Protein AF-A0A453SNH7-F1 (afdb_monomer_lite)

pLDDT: mean 91.53, std 7.99, range [55.69, 98.69]

Sequence (191 aa):
KLKAKLEMVEALGEIEIATKLLEDDSSDQEDPLYARYKQLHCDFTPLEVHSKEYSMIKTYLTNTHGKTHSGYTIDILQMFKVSRHGETERFQKFASAGNRMLLWHGSRLSNWAGIFSQGLRIAPPEAPVTGYMFGKGVYFADMFSKSANYCYASQTSRSGVLLLCEVALGDMNELLNAKYDADNLPKGKLR

InterPro domains:
  IPR004102 Poly(ADP-ribose) polymerase, regulatory domain [PS51060] (1-23)
  IPR012317 Poly(ADP-ribose) polymerase, catalytic domain [PF00644] (51-189)
  IPR012317 Poly(ADP-ribose) polymerase, catalytic domain [PS51059] (31-191)
  IPR036616 Poly(ADP-ribose) polymerase, regulatory domain superfamily [G3DSA:1.20.142.10] (1-40)
  IPR036616 Poly(ADP-ribose) polymerase, regulatory domain superfamily [SSF47587] (2-39)
  IPR050800 ADP-ribosyltransferase diphtheria toxin-like [PTHR10459] (1-189)

Organism: Aegilops tauschii subsp. strangulata (NCBI:txid200361)

Radius of gyration: 17.95 Å; chains: 1; bounding box: 50×40×44 Å

Secondary structure (DSSP, 8-state):
-HHHHHHHHHHHHHHHHHHHHHH---TT-S-HHHHHHHHTTEEEEEPPTTSHHHHHHHHHHHHT--TT-TT--------EEEEETTHHHHHHTTTT-S-EEEEEEE--GGGHHHHHHH-S-PPPTTS-GGGSBTBSS---BSSHHHHHGGG---SS-----EEEEEEE--S----SS--TTTTSPPTT---

Structure (mmCIF, N/CA/C/O backbone):
data_AF-A0A453SNH7-F1
#
_entry.id   AF-A0A453SNH7-F1
#
loop_
_atom_site.group_PDB
_atom_site.id
_atom_site.type_symbol
_atom_site.label_atom_id
_atom_site.label_alt_id
_atom_site.label_comp_id
_atom_site.label_asym_id
_atom_site.label_entity_id
_atom_site.label_seq_id
_atom_site.pdbx_PDB_ins_code
_atom_site.Cartn_x
_atom_site.Cartn_y
_atom_site.Cartn_z
_atom_site.occupancy
_atom_site.B_iso_or_equiv
_atom_site.auth_seq_id
_atom_site.auth_comp_id
_atom_site.auth_asym_id
_atom_site.auth_atom_id
_atom_site.pdbx_PDB_model_num
ATOM 1 N N . LYS A 1 1 ? 0.037 18.279 -12.609 1.00 73.94 1 LYS A N 1
ATOM 2 C CA . LYS A 1 1 ? -1.386 18.604 -12.900 1.00 73.94 1 LYS A CA 1
ATOM 3 C C . LYS A 1 1 ? -2.195 17.359 -13.269 1.00 73.94 1 LYS A C 1
ATOM 5 O O . LYS A 1 1 ? -3.194 17.129 -12.610 1.00 73.94 1 LYS A O 1
ATOM 10 N N . LEU A 1 2 ? -1.757 16.536 -14.231 1.00 84.00 2 LEU A N 1
ATOM 11 C CA . LEU A 1 2 ? -2.480 15.319 -14.636 1.00 84.00 2 LEU A CA 1
ATOM 12 C C . LEU A 1 2 ? -2.596 14.255 -13.527 1.00 84.00 2 LEU A C 1
ATOM 14 O O . LEU A 1 2 ? -3.708 13.852 -13.221 1.00 84.00 2 LEU A O 1
ATOM 18 N N . LYS A 1 3 ? -1.491 13.879 -12.861 1.00 82.00 3 LYS A N 1
ATOM 19 C CA . LYS A 1 3 ? -1.505 12.908 -11.743 1.00 82.00 3 LYS A CA 1
ATOM 20 C C . LYS A 1 3 ? -2.558 13.242 -10.677 1.00 82.00 3 LYS A C 1
ATOM 22 O O . LYS A 1 3 ? -3.378 12.405 -10.343 1.00 82.00 3 LYS A O 1
ATOM 27 N N . ALA A 1 4 ? -2.611 14.501 -10.237 1.00 84.19 4 ALA A N 1
ATOM 28 C CA . ALA A 1 4 ? -3.599 14.959 -9.256 1.00 84.19 4 ALA A CA 1
ATOM 29 C C . ALA A 1 4 ? -5.058 14.831 -9.741 1.00 84.19 4 ALA A C 1
ATOM 31 O O . ALA A 1 4 ? -5.961 14.673 -8.927 1.00 84.19 4 ALA A O 1
ATOM 32 N N . LYS A 1 5 ? -5.307 14.915 -11.056 1.00 87.06 5 LYS A N 1
ATOM 33 C CA . LYS A 1 5 ? -6.639 14.685 -11.632 1.00 87.06 5 LYS A CA 1
ATOM 34 C C . LYS A 1 5 ? -6.985 13.198 -11.683 1.00 87.06 5 LYS A C 1
ATOM 36 O O . LYS A 1 5 ? -8.128 12.867 -11.410 1.00 87.06 5 LYS A O 1
ATOM 41 N N . LEU A 1 6 ? -6.018 12.324 -11.960 1.00 85.69 6 LEU A N 1
ATOM 42 C CA . LEU A 1 6 ? -6.230 10.873 -11.898 1.00 85.69 6 LEU A CA 1
ATOM 43 C C . LEU A 1 6 ? -6.530 10.416 -10.476 1.00 85.69 6 LEU A C 1
ATOM 45 O O . LEU A 1 6 ? -7.541 9.768 -10.259 1.00 85.69 6 LEU A O 1
ATOM 49 N N . GLU A 1 7 ? -5.732 10.857 -9.505 1.00 86.25 7 GLU A N 1
ATOM 50 C CA . GLU A 1 7 ? -5.965 10.547 -8.089 1.00 86.25 7 GLU A CA 1
ATOM 51 C C . GLU A 1 7 ? -7.335 11.046 -7.600 1.00 86.25 7 GLU A C 1
ATOM 53 O O . GLU A 1 7 ? -7.952 10.428 -6.738 1.00 86.25 7 GLU A O 1
ATOM 58 N N . MET A 1 8 ? -7.822 12.169 -8.141 1.00 87.69 8 MET A N 1
ATOM 59 C CA . MET A 1 8 ? -9.169 12.670 -7.857 1.00 87.69 8 MET A CA 1
ATOM 60 C C . MET A 1 8 ? -10.245 11.747 -8.440 1.00 87.69 8 MET A C 1
ATOM 62 O O . MET A 1 8 ? -11.212 11.456 -7.749 1.00 87.69 8 MET A O 1
ATOM 66 N N . VAL A 1 9 ? -10.084 11.281 -9.683 1.00 88.75 9 VAL A N 1
ATOM 67 C CA . VAL A 1 9 ? -11.024 10.343 -10.321 1.00 88.75 9 VAL A CA 1
ATOM 68 C C . VAL A 1 9 ? -11.027 8.992 -9.606 1.00 88.75 9 VAL A C 1
ATOM 70 O O . VAL A 1 9 ? -12.097 8.460 -9.334 1.00 88.75 9 VAL A O 1
ATOM 73 N N . GLU A 1 10 ? -9.855 8.471 -9.243 1.00 86.69 10 GLU A N 1
ATOM 74 C CA . GLU A 1 10 ? -9.725 7.251 -8.439 1.00 86.69 10 GLU A CA 1
ATOM 75 C C . GLU A 1 10 ? -10.463 7.406 -7.104 1.00 86.69 10 GLU A C 1
ATOM 77 O O . GLU A 1 10 ? -11.314 6.584 -6.781 1.00 86.69 10 GLU A O 1
ATOM 82 N N . ALA A 1 11 ? -10.231 8.505 -6.375 1.00 88.31 11 ALA A N 1
ATOM 83 C CA . ALA A 1 11 ? -10.925 8.763 -5.116 1.00 88.31 11 ALA A CA 1
ATOM 84 C C . ALA A 1 11 ? -12.452 8.872 -5.279 1.00 88.31 11 ALA A C 1
ATOM 86 O O . ALA A 1 11 ? -13.183 8.392 -4.420 1.00 88.31 11 ALA A O 1
ATOM 87 N N . LEU A 1 12 ? -12.946 9.468 -6.371 1.00 88.88 12 LEU A N 1
ATOM 88 C CA . LEU A 1 12 ? -14.385 9.517 -6.659 1.00 88.88 12 LEU A CA 1
ATOM 89 C C . LEU A 1 12 ? -14.969 8.120 -6.900 1.00 88.88 12 LEU A C 1
ATOM 91 O O . LEU A 1 12 ? -16.048 7.831 -6.392 1.00 88.88 12 LEU A O 1
ATOM 95 N N . GLY A 1 13 ? -14.252 7.252 -7.618 1.00 86.12 13 GLY A N 1
ATOM 96 C CA . GLY A 1 13 ? -14.671 5.864 -7.821 1.00 86.12 13 GLY A CA 1
ATOM 97 C C . GLY A 1 13 ? -14.706 5.062 -6.517 1.00 86.12 13 GLY A C 1
ATOM 98 O O . GLY A 1 13 ? -15.632 4.286 -6.293 1.00 86.12 13 GLY A O 1
ATOM 99 N N . GLU A 1 14 ? -13.739 5.275 -5.621 1.00 88.75 14 GLU A N 1
ATOM 100 C CA . GLU A 1 14 ? -13.754 4.647 -4.293 1.00 88.75 14 GLU A CA 1
ATOM 101 C C . GLU A 1 14 ? -14.904 5.164 -3.414 1.00 88.75 14 GLU A C 1
ATOM 103 O O . GLU A 1 14 ? -15.529 4.383 -2.698 1.00 88.75 14 GLU A O 1
ATOM 108 N N . ILE A 1 15 ? -15.227 6.461 -3.497 1.00 87.81 15 ILE A N 1
ATOM 109 C CA . ILE A 1 15 ? -16.386 7.045 -2.807 1.00 87.81 15 ILE A CA 1
ATOM 110 C C . ILE A 1 15 ? -17.687 6.443 -3.341 1.00 87.81 15 ILE A C 1
ATOM 112 O O . ILE A 1 15 ? -18.535 6.072 -2.540 1.00 87.81 15 ILE A O 1
ATOM 116 N N . GLU A 1 16 ? -17.839 6.291 -4.659 1.00 88.50 16 GLU A N 1
ATOM 117 C CA . GLU A 1 16 ? -19.023 5.659 -5.257 1.00 88.50 16 GLU A CA 1
ATOM 118 C C . GLU A 1 16 ? -19.216 4.225 -4.743 1.00 88.50 16 GLU A C 1
ATOM 120 O O . GLU A 1 16 ? -20.324 3.837 -4.376 1.00 88.50 16 GLU A O 1
ATOM 125 N N . ILE A 1 17 ? -18.133 3.445 -4.671 1.00 85.62 17 ILE A N 1
ATOM 126 C CA . ILE A 1 17 ? -18.160 2.093 -4.103 1.00 85.62 17 ILE A CA 1
ATOM 127 C C . ILE A 1 17 ? -18.578 2.142 -2.637 1.00 85.62 17 ILE A C 1
ATOM 129 O O . ILE A 1 17 ? -19.468 1.398 -2.238 1.00 85.62 17 ILE A O 1
ATOM 133 N N . ALA A 1 18 ? -17.969 3.023 -1.842 1.00 85.50 18 ALA A N 1
ATOM 134 C CA . ALA A 1 18 ? -18.315 3.174 -0.436 1.00 85.50 18 ALA A CA 1
ATOM 135 C C . ALA A 1 18 ? -19.794 3.551 -0.254 1.00 85.50 18 ALA A C 1
ATOM 137 O O . ALA A 1 18 ? -20.457 2.982 0.605 1.00 85.50 18 ALA A O 1
ATOM 138 N N . THR A 1 19 ? -20.333 4.453 -1.078 1.00 85.06 19 THR A N 1
ATOM 139 C CA . THR A 1 19 ? -21.753 4.828 -1.056 1.00 85.06 19 THR A CA 1
ATOM 140 C C . THR A 1 19 ? -22.654 3.648 -1.407 1.00 85.06 19 THR A C 1
ATOM 142 O O . THR A 1 19 ? -23.616 3.414 -0.689 1.00 85.06 19 THR A O 1
ATOM 145 N N . LYS A 1 20 ? -22.313 2.855 -2.429 1.00 86.12 20 LYS A N 1
ATOM 146 C CA . LYS A 1 20 ? -23.075 1.646 -2.785 1.00 86.12 20 LYS A CA 1
ATOM 147 C C . LYS A 1 20 ? -23.092 0.609 -1.665 1.00 86.12 20 LYS A C 1
ATOM 149 O O . LYS A 1 20 ? -24.141 0.042 -1.394 1.00 86.12 20 LYS A O 1
ATOM 154 N N . LEU A 1 21 ? -21.962 0.401 -0.981 1.00 81.81 21 LEU A N 1
ATOM 155 C CA . LEU A 1 21 ? -21.918 -0.471 0.199 1.00 81.81 21 LEU A CA 1
ATOM 156 C C . LEU A 1 21 ? -22.889 0.041 1.279 1.00 81.81 21 LEU A C 1
ATOM 158 O O . LEU A 1 21 ? -23.653 -0.733 1.837 1.00 81.81 21 LEU A O 1
ATOM 162 N N . LEU A 1 22 ? -22.933 1.357 1.511 1.00 78.50 22 LEU A N 1
ATOM 163 C CA . LEU A 1 22 ? -23.837 1.969 2.492 1.00 78.50 22 LEU A CA 1
ATOM 164 C C . LEU A 1 22 ? -25.331 1.904 2.118 1.00 78.50 22 LEU A C 1
ATOM 166 O O . LEU A 1 22 ? -26.161 2.047 3.011 1.00 78.50 22 LEU A O 1
ATOM 170 N N . GLU A 1 23 ? -25.681 1.748 0.839 1.00 76.69 23 GLU A N 1
ATOM 171 C CA . GLU A 1 23 ? -27.074 1.694 0.363 1.00 76.69 23 GLU A CA 1
ATOM 172 C C . GLU A 1 23 ? -27.692 0.287 0.456 1.00 76.69 23 GLU A C 1
ATOM 174 O O . GLU A 1 23 ? -28.909 0.171 0.587 1.00 76.69 23 GLU A O 1
ATOM 179 N N . ASP A 1 24 ? -26.876 -0.772 0.458 1.00 65.31 24 ASP A N 1
ATOM 180 C CA . ASP A 1 24 ? -27.301 -2.186 0.481 1.00 65.31 24 ASP A CA 1
ATOM 181 C C . ASP A 1 24 ? -27.763 -2.689 1.876 1.00 65.31 24 ASP A C 1
ATOM 183 O O . ASP A 1 24 ? -27.741 -3.890 2.170 1.00 65.31 24 ASP A O 1
ATOM 187 N N . ASP A 1 25 ? -28.203 -1.789 2.764 1.00 61.69 25 ASP A N 1
ATOM 188 C CA . ASP A 1 25 ? -28.696 -2.137 4.103 1.00 61.69 25 ASP A CA 1
ATOM 189 C C . ASP A 1 25 ? -30.060 -2.855 4.019 1.00 61.69 25 ASP A C 1
ATOM 191 O O . ASP A 1 25 ? -31.139 -2.257 4.050 1.00 61.69 25 ASP A O 1
ATOM 195 N N . SER A 1 26 ? -30.008 -4.189 3.937 1.00 58.69 26 SER A N 1
ATOM 196 C CA . SER A 1 26 ? -31.140 -5.061 4.267 1.00 58.69 26 SER A CA 1
ATOM 197 C C . SER A 1 26 ? -31.513 -4.891 5.747 1.00 58.69 26 SER A C 1
ATOM 199 O O . SER A 1 26 ? -30.684 -5.009 6.648 1.00 58.69 26 SER A O 1
ATOM 201 N N . SER A 1 27 ? -32.779 -4.574 5.984 1.00 55.69 27 SER A N 1
ATOM 202 C CA . SER A 1 27 ? -33.334 -3.955 7.189 1.00 55.69 27 SER A CA 1
ATOM 203 C C . SER A 1 27 ? -33.443 -4.832 8.454 1.00 55.69 27 SER A C 1
ATOM 205 O O . SER A 1 27 ? -34.345 -4.590 9.245 1.00 55.69 27 SER A O 1
ATOM 207 N N . ASP A 1 28 ? -32.557 -5.809 8.688 1.00 60.16 28 ASP A N 1
ATOM 208 C CA . ASP A 1 28 ? -32.722 -6.804 9.775 1.00 60.16 28 ASP A CA 1
ATOM 209 C C . ASP A 1 28 ? -31.465 -7.068 10.651 1.00 60.16 28 ASP A C 1
ATOM 211 O O . ASP A 1 28 ? -31.410 -8.076 11.358 1.00 60.16 28 ASP A O 1
ATOM 215 N N . GLN A 1 29 ? -30.442 -6.197 10.661 1.00 61.81 29 GLN A N 1
ATOM 216 C CA . GLN A 1 29 ? -29.295 -6.326 11.593 1.00 61.81 29 GLN A CA 1
ATOM 217 C C . GLN A 1 29 ? -29.365 -5.350 12.781 1.00 61.81 29 GLN A C 1
ATOM 219 O O . GLN A 1 29 ? -29.621 -4.163 12.599 1.00 61.81 29 GLN A O 1
ATOM 224 N N . GLU A 1 30 ? -29.075 -5.838 13.998 1.00 68.81 30 GLU A N 1
ATOM 225 C CA . GLU A 1 30 ? -29.106 -5.040 15.242 1.00 68.81 30 GLU A CA 1
ATOM 226 C C . GLU A 1 30 ? -28.012 -3.951 15.322 1.00 68.81 30 GLU A C 1
ATOM 228 O O . GLU A 1 30 ? -28.228 -2.936 15.983 1.00 68.81 30 GLU A O 1
ATOM 233 N N . ASP A 1 31 ? -26.861 -4.123 14.650 1.00 85.31 31 ASP A N 1
ATOM 234 C CA . ASP A 1 31 ? -25.760 -3.140 14.626 1.00 85.31 31 ASP A CA 1
ATOM 235 C C . ASP A 1 31 ? -25.392 -2.714 13.184 1.00 85.31 31 ASP A C 1
ATOM 237 O O . ASP A 1 31 ? -24.734 -3.473 12.459 1.00 85.31 31 ASP A O 1
ATOM 241 N N . PRO A 1 32 ? -25.738 -1.478 12.771 1.00 83.69 32 PRO A N 1
ATOM 242 C CA . PRO A 1 32 ? -25.388 -0.929 11.459 1.00 83.69 32 PRO A CA 1
ATOM 243 C C . PRO A 1 32 ? -23.880 -0.875 11.176 1.00 83.69 32 PRO A C 1
ATOM 245 O O . PRO A 1 32 ? -23.457 -0.955 10.022 1.00 83.69 32 PRO A O 1
ATOM 248 N N . LEU A 1 33 ? -23.033 -0.728 12.202 1.00 85.56 33 LEU A N 1
ATOM 249 C CA . LEU A 1 33 ? -21.581 -0.730 12.016 1.00 85.56 33 LEU A CA 1
ATOM 250 C C . LEU A 1 33 ? -21.083 -2.134 11.669 1.00 85.56 33 LEU A C 1
ATOM 252 O O . LEU A 1 33 ? -20.223 -2.289 10.800 1.00 85.56 33 LEU A O 1
ATOM 256 N N . TYR A 1 34 ? -21.639 -3.151 12.324 1.00 87.50 34 TYR A N 1
ATOM 257 C CA . TYR A 1 34 ? -21.310 -4.542 12.044 1.00 87.50 34 TYR A CA 1
ATOM 258 C C . TYR A 1 34 ? -21.780 -4.972 10.650 1.00 87.50 34 TYR A C 1
ATOM 260 O O . TYR A 1 34 ? -21.023 -5.633 9.934 1.00 87.50 34 TYR A O 1
ATOM 268 N N . ALA A 1 35 ? -22.969 -4.534 10.223 1.00 85.88 35 ALA A N 1
ATOM 269 C CA . ALA A 1 35 ? -23.468 -4.759 8.865 1.00 85.88 35 ALA A CA 1
ATOM 270 C C . ALA A 1 35 ? -22.492 -4.208 7.810 1.00 85.88 35 ALA A C 1
ATOM 272 O O . ALA A 1 35 ? -22.037 -4.940 6.928 1.00 85.88 35 ALA A O 1
ATOM 273 N N . ARG A 1 36 ? -22.055 -2.953 7.980 1.00 86.38 36 ARG A N 1
ATOM 274 C CA . ARG A 1 36 ? -21.059 -2.306 7.106 1.00 86.38 36 ARG A CA 1
ATOM 275 C C . ARG A 1 36 ? -19.709 -3.007 7.128 1.00 86.38 36 ARG A C 1
ATOM 277 O O . ARG A 1 36 ? -19.084 -3.186 6.088 1.00 86.38 36 ARG A O 1
ATOM 284 N N . TYR A 1 37 ? -19.254 -3.435 8.304 1.00 91.25 37 TYR A N 1
ATOM 285 C CA . TYR A 1 37 ? -18.037 -4.234 8.431 1.00 91.25 37 TYR A CA 1
ATOM 286 C C . TYR A 1 37 ? -18.133 -5.529 7.610 1.00 91.25 37 TYR A C 1
ATOM 288 O O . TYR A 1 37 ? -17.189 -5.881 6.905 1.00 91.25 37 TYR A O 1
ATOM 296 N N . LYS A 1 38 ? -19.279 -6.223 7.639 1.00 90.69 38 LYS A N 1
ATOM 297 C CA . LYS A 1 38 ? -19.484 -7.464 6.875 1.00 90.69 38 LYS A CA 1
ATOM 298 C C . LYS A 1 38 ? -19.462 -7.255 5.364 1.00 90.69 38 LYS A C 1
ATOM 300 O O . LYS A 1 38 ? -18.907 -8.102 4.666 1.00 90.69 38 LYS A O 1
ATOM 305 N N . GLN A 1 39 ? -19.984 -6.134 4.875 1.00 90.94 39 GLN A N 1
ATOM 306 C CA . GLN A 1 39 ? -19.936 -5.767 3.454 1.00 90.94 39 GLN A CA 1
ATOM 307 C C . GLN A 1 39 ? -18.506 -5.537 2.936 1.00 90.94 39 GLN A C 1
ATOM 309 O O . GLN A 1 39 ? -18.262 -5.612 1.732 1.00 90.94 39 GLN A O 1
ATOM 314 N N . LEU A 1 40 ? -17.528 -5.296 3.820 1.00 93.56 40 LEU A N 1
ATOM 315 C CA . LEU A 1 40 ? -16.123 -5.219 3.414 1.00 93.56 40 LEU A CA 1
ATOM 316 C C . LEU A 1 40 ? -15.544 -6.582 3.023 1.00 93.56 40 LEU A C 1
ATOM 318 O O . LEU A 1 40 ? -14.469 -6.605 2.438 1.00 93.56 40 LEU A O 1
ATOM 322 N N . HIS A 1 41 ? -16.188 -7.705 3.366 1.00 94.94 41 HIS A N 1
ATOM 323 C CA . HIS A 1 41 ? -15.672 -9.056 3.091 1.00 94.94 41 HIS A CA 1
ATOM 324 C C . HIS A 1 41 ? -14.183 -9.214 3.461 1.00 94.94 41 HIS A C 1
ATOM 326 O O . HIS A 1 41 ? -13.372 -9.809 2.741 1.00 94.94 41 HIS A O 1
ATOM 332 N N . CYS A 1 42 ? -13.811 -8.597 4.581 1.00 97.12 42 CYS A N 1
ATOM 333 C CA . CYS A 1 42 ? -12.438 -8.444 5.014 1.00 97.12 42 CYS A CA 1
ATOM 334 C C . CYS A 1 42 ? -12.391 -8.473 6.535 1.00 97.12 42 CYS A C 1
ATOM 336 O O . CYS A 1 42 ? -13.028 -7.654 7.196 1.00 97.12 42 CYS A O 1
ATOM 338 N N . ASP A 1 43 ? -11.635 -9.421 7.080 1.00 97.50 43 ASP A N 1
ATOM 339 C CA . ASP A 1 43 ? -11.513 -9.591 8.518 1.00 97.50 43 ASP A CA 1
ATOM 340 C C . ASP A 1 43 ? -10.360 -8.759 9.077 1.00 97.50 43 ASP A C 1
ATOM 342 O O . ASP A 1 43 ? -9.257 -8.746 8.524 1.00 97.50 43 ASP A O 1
ATOM 346 N N . PHE A 1 44 ? -10.619 -8.082 10.196 1.00 96.94 44 PHE A N 1
ATOM 347 C CA . PHE A 1 44 ? -9.645 -7.265 10.912 1.00 96.94 44 PHE A CA 1
ATOM 348 C C . PHE A 1 44 ? -9.478 -7.805 12.327 1.00 96.94 44 PHE A C 1
ATOM 350 O O . PHE A 1 44 ? -10.388 -7.730 13.151 1.00 96.94 44 PHE A O 1
ATOM 357 N N . THR A 1 45 ? -8.298 -8.331 12.634 1.00 97.38 45 THR A N 1
ATOM 358 C CA . THR A 1 45 ? -7.957 -8.798 13.981 1.00 97.38 45 THR A CA 1
ATOM 359 C C . THR A 1 45 ? -6.963 -7.825 14.609 1.00 97.38 45 THR A C 1
ATOM 361 O O . THR A 1 45 ? -5.871 -7.665 14.059 1.00 97.38 45 THR A O 1
ATOM 364 N N . PRO A 1 46 ? -7.292 -7.157 15.731 1.00 97.56 46 PRO A N 1
ATOM 365 C CA . PRO A 1 46 ? -6.342 -6.299 16.432 1.00 97.56 46 PRO A CA 1
ATOM 366 C C . PRO A 1 46 ? -5.067 -7.067 16.783 1.00 97.56 46 PRO A C 1
ATOM 368 O O . PRO A 1 46 ? -5.129 -8.188 17.288 1.00 97.56 46 PRO A O 1
ATOM 371 N N . LEU A 1 47 ? -3.913 -6.469 16.507 1.00 97.00 47 LEU A N 1
ATOM 372 C CA . LEU A 1 47 ? -2.623 -7.065 16.820 1.00 97.00 47 LEU A CA 1
ATOM 373 C C . LEU A 1 47 ? -2.204 -6.683 18.241 1.00 97.00 47 LEU A C 1
ATOM 375 O O . LEU A 1 47 ? -2.187 -5.505 18.597 1.00 97.00 47 LEU A O 1
ATOM 379 N N . GLU A 1 48 ? -1.823 -7.668 19.051 1.00 95.81 48 GLU A N 1
ATOM 380 C CA . GLU A 1 48 ? -1.389 -7.417 20.425 1.00 95.81 48 GLU A CA 1
ATOM 381 C C . GLU A 1 48 ? -0.097 -6.588 20.471 1.00 95.81 48 GLU A C 1
ATOM 383 O O . GLU A 1 48 ? 0.912 -6.941 19.852 1.00 95.81 48 GLU A O 1
ATOM 388 N N . VAL A 1 49 ? -0.104 -5.518 21.273 1.00 92.94 49 VAL A N 1
ATOM 389 C CA . VAL A 1 49 ? 0.989 -4.531 21.390 1.00 92.94 49 VAL A CA 1
ATOM 390 C C . VAL A 1 49 ? 2.325 -5.156 21.818 1.00 92.94 49 VAL A C 1
ATOM 392 O O . VAL A 1 49 ? 3.393 -4.666 21.453 1.00 92.94 49 VAL A O 1
ATOM 395 N N . HIS A 1 50 ? 2.290 -6.255 22.571 1.00 93.31 50 HIS A N 1
ATOM 396 C CA . HIS A 1 50 ? 3.487 -6.951 23.058 1.00 93.31 50 HIS A CA 1
ATOM 397 C C . HIS A 1 50 ? 3.890 -8.156 22.199 1.00 93.31 50 HIS A C 1
ATOM 399 O O . HIS A 1 50 ? 4.823 -8.883 22.544 1.00 93.31 50 HIS A O 1
ATOM 405 N N . SER A 1 51 ? 3.222 -8.372 21.065 1.00 97.12 51 SER A N 1
ATOM 406 C CA . SER A 1 51 ? 3.575 -9.450 20.147 1.00 97.12 51 SER A CA 1
ATOM 407 C C . SER A 1 51 ? 4.898 -9.173 19.420 1.00 97.12 51 SER A C 1
ATOM 409 O O . SER A 1 51 ? 5.324 -8.030 19.203 1.00 97.12 51 SER A O 1
ATOM 411 N N . LYS A 1 52 ? 5.557 -10.257 18.992 1.00 97.50 52 LYS A N 1
ATOM 412 C CA . LYS A 1 52 ? 6.755 -10.178 18.141 1.00 97.50 52 LYS A CA 1
ATOM 413 C C . LYS A 1 52 ? 6.457 -9.479 16.813 1.00 97.50 52 LYS A C 1
ATOM 415 O O . LYS A 1 52 ? 7.285 -8.711 16.335 1.00 97.50 52 LYS A O 1
ATOM 420 N N . GLU A 1 53 ? 5.279 -9.729 16.246 1.00 96.44 53 GLU A N 1
ATOM 421 C CA . GLU A 1 53 ? 4.826 -9.131 14.989 1.00 96.44 53 GLU A CA 1
ATOM 422 C C . GLU A 1 53 ? 4.664 -7.613 15.122 1.00 96.44 53 GLU A C 1
ATOM 424 O O . GLU A 1 53 ? 5.228 -6.873 14.318 1.00 96.44 53 GLU A O 1
ATOM 429 N N . TYR A 1 54 ? 4.022 -7.138 16.196 1.00 97.62 54 TYR A N 1
ATOM 430 C CA . TYR A 1 54 ? 3.888 -5.704 16.468 1.00 97.62 54 TYR A CA 1
ATOM 431 C C . TYR A 1 54 ? 5.256 -5.027 16.575 1.00 97.62 54 TYR A C 1
ATOM 433 O O . TYR A 1 54 ? 5.506 -3.982 15.971 1.00 97.62 54 TYR A O 1
ATOM 441 N N . SER A 1 55 ? 6.171 -5.654 17.319 1.00 97.75 55 SER A N 1
ATOM 442 C CA . SER A 1 55 ? 7.528 -5.140 17.510 1.00 97.75 55 SER A CA 1
ATOM 443 C C . SER A 1 55 ? 8.297 -5.078 16.188 1.00 97.75 55 SER A C 1
ATOM 445 O O . SER A 1 55 ? 8.925 -4.063 15.896 1.00 97.75 55 SER A O 1
ATOM 447 N N . MET A 1 56 ? 8.194 -6.118 15.355 1.00 98.00 56 MET A N 1
ATOM 448 C CA . MET A 1 56 ? 8.816 -6.162 14.030 1.00 98.00 56 MET A CA 1
ATOM 449 C C . MET A 1 56 ? 8.286 -5.046 13.124 1.00 98.00 56 MET A C 1
ATOM 451 O O . MET A 1 56 ? 9.084 -4.296 12.563 1.00 98.00 56 MET A O 1
ATOM 455 N N . ILE A 1 57 ? 6.963 -4.870 13.039 1.00 98.00 57 ILE A N 1
ATOM 456 C CA . ILE A 1 57 ? 6.343 -3.829 12.206 1.00 98.00 57 ILE A CA 1
ATOM 457 C C . ILE A 1 57 ? 6.726 -2.433 12.713 1.00 98.00 57 ILE A C 1
ATOM 459 O O . ILE A 1 57 ? 7.088 -1.565 11.919 1.00 98.00 57 ILE A O 1
ATOM 463 N N . LYS A 1 58 ? 6.721 -2.211 14.034 1.00 97.50 58 LYS A N 1
ATOM 464 C CA . LYS A 1 58 ? 7.145 -0.940 14.643 1.00 97.50 58 LYS A CA 1
ATOM 465 C C . LYS A 1 58 ? 8.614 -0.622 14.347 1.00 97.50 58 LYS A C 1
ATOM 467 O O . LYS A 1 58 ? 8.945 0.527 14.040 1.00 97.50 58 LYS A O 1
ATOM 472 N N . THR A 1 59 ? 9.492 -1.622 14.416 1.00 98.12 59 THR A N 1
ATOM 473 C CA . THR A 1 59 ? 10.900 -1.475 14.035 1.00 98.12 59 THR A CA 1
ATOM 474 C C . THR A 1 59 ? 11.032 -1.184 12.543 1.00 98.12 59 THR A C 1
ATOM 476 O O . THR A 1 59 ? 11.775 -0.277 12.175 1.00 98.12 59 THR A O 1
ATOM 479 N N . TYR A 1 60 ? 10.288 -1.887 11.685 1.00 98.31 60 TYR A N 1
ATOM 480 C CA . TYR A 1 60 ? 10.321 -1.665 10.241 1.00 98.31 60 TYR A CA 1
ATOM 481 C C . TYR A 1 60 ? 9.878 -0.242 9.876 1.00 98.31 60 TYR A C 1
ATOM 483 O O . TYR A 1 60 ? 10.582 0.450 9.139 1.00 98.31 60 TYR A O 1
ATOM 491 N N . LEU A 1 61 ? 8.777 0.235 10.465 1.00 97.31 61 LEU A N 1
ATOM 492 C CA . LEU A 1 61 ? 8.287 1.607 10.320 1.00 97.31 61 LEU A CA 1
ATOM 493 C C . LEU A 1 61 ? 9.350 2.630 10.740 1.00 97.31 61 LEU A C 1
ATOM 495 O O . LEU A 1 61 ? 9.687 3.517 9.959 1.00 97.31 61 LEU A O 1
ATOM 499 N N . THR A 1 62 ? 9.924 2.476 11.938 1.00 96.62 62 THR A N 1
ATOM 500 C CA . THR A 1 62 ? 10.942 3.404 12.466 1.00 96.62 62 THR A CA 1
ATOM 501 C C . THR A 1 62 ? 12.185 3.446 11.575 1.00 96.62 62 THR A C 1
ATOM 503 O O . THR A 1 62 ? 12.662 4.521 11.215 1.00 96.62 62 THR A O 1
ATOM 506 N N . ASN A 1 63 ? 12.697 2.278 11.179 1.00 97.94 63 ASN A N 1
ATOM 507 C CA . ASN A 1 63 ? 13.922 2.168 10.386 1.00 97.94 63 ASN A CA 1
ATOM 508 C C . ASN A 1 63 ? 13.759 2.712 8.964 1.00 97.94 63 ASN A C 1
ATOM 510 O O . ASN A 1 63 ? 14.742 3.109 8.340 1.00 97.94 63 ASN A O 1
ATOM 514 N N . THR A 1 64 ? 12.531 2.725 8.449 1.00 98.19 64 THR A N 1
ATOM 515 C CA . THR A 1 64 ? 12.234 3.132 7.073 1.00 98.19 64 THR A CA 1
ATOM 516 C C . THR A 1 64 ? 11.504 4.465 6.968 1.00 98.19 64 THR A C 1
ATOM 518 O O . THR A 1 64 ? 10.969 4.834 5.915 1.00 98.19 64 THR A O 1
ATOM 521 N N . HIS A 1 65 ? 11.564 5.263 8.034 1.00 98.00 65 HIS A N 1
ATOM 522 C CA . HIS A 1 65 ? 11.258 6.681 7.959 1.00 98.00 65 HIS A CA 1
ATOM 523 C C . HIS A 1 65 ? 12.400 7.414 7.240 1.00 98.00 65 HIS A C 1
ATOM 525 O O . HIS A 1 65 ? 13.448 7.718 7.804 1.00 98.00 65 HIS A O 1
ATOM 531 N N . GLY A 1 66 ? 12.206 7.691 5.950 1.00 95.94 66 GLY A N 1
ATOM 532 C CA . GLY A 1 66 ? 13.182 8.382 5.106 1.00 95.94 66 GLY A CA 1
ATOM 533 C C . GLY A 1 66 ? 13.610 9.744 5.662 1.00 95.94 66 GLY A C 1
ATOM 534 O O . GLY A 1 66 ? 12.773 10.571 6.020 1.00 95.94 66 GLY A O 1
ATOM 535 N N . LYS A 1 67 ? 14.925 10.001 5.670 1.00 95.06 67 LYS A N 1
ATOM 536 C CA . LYS A 1 67 ? 15.545 11.207 6.258 1.00 95.06 67 LYS A CA 1
ATOM 537 C C . LYS A 1 67 ? 15.075 12.525 5.632 1.00 95.06 67 LYS A C 1
ATOM 539 O O . LYS A 1 67 ? 15.093 13.556 6.293 1.00 95.06 67 LYS A O 1
ATOM 544 N N . THR A 1 68 ? 14.658 12.498 4.367 1.00 96.56 68 THR A N 1
ATOM 545 C CA . THR A 1 68 ? 14.124 13.663 3.643 1.00 96.56 68 THR A CA 1
ATOM 546 C C . THR A 1 68 ? 12.655 13.952 3.964 1.00 96.56 68 THR A C 1
ATOM 548 O O . THR A 1 68 ? 12.155 15.013 3.609 1.00 96.56 68 THR A O 1
ATOM 551 N N . HIS A 1 69 ? 11.953 13.039 4.642 1.00 95.50 69 HIS A N 1
ATOM 552 C CA . HIS A 1 69 ? 10.562 13.200 5.075 1.00 95.50 69 HIS A CA 1
ATOM 553 C C . HIS A 1 69 ? 10.494 13.587 6.563 1.00 95.50 69 HIS A C 1
ATOM 555 O O . HIS A 1 69 ? 9.734 13.014 7.337 1.00 95.50 69 HIS A O 1
ATOM 561 N N . SER A 1 70 ? 11.315 14.553 6.980 1.00 94.06 70 SER A N 1
ATOM 562 C CA . SER A 1 70 ? 11.435 15.009 8.375 1.00 94.06 70 SER A CA 1
ATOM 563 C C . SER A 1 70 ? 10.338 15.985 8.821 1.00 94.06 70 SER A C 1
ATOM 565 O O . SER A 1 70 ? 10.323 16.405 9.973 1.00 94.06 70 SER A O 1
ATOM 567 N N . GLY A 1 71 ? 9.411 16.349 7.928 1.00 93.25 71 GLY A N 1
ATOM 568 C CA . GLY A 1 71 ? 8.333 17.304 8.209 1.00 93.25 71 GLY A CA 1
ATOM 569 C C . GLY A 1 71 ? 7.214 16.779 9.115 1.00 93.25 71 GLY A C 1
ATOM 570 O O . GLY A 1 71 ? 6.286 17.530 9.406 1.00 93.25 71 GLY A O 1
ATOM 571 N N . TYR A 1 72 ? 7.265 15.511 9.531 1.00 94.12 72 TYR A N 1
ATOM 572 C CA . TYR A 1 72 ? 6.290 14.907 10.437 1.00 94.12 72 TYR A CA 1
ATOM 573 C C . TYR A 1 72 ? 6.884 13.733 11.222 1.00 94.12 72 TYR A C 1
ATOM 575 O O . TYR A 1 72 ? 7.817 13.062 10.776 1.00 94.12 72 TYR A O 1
ATOM 583 N N . THR A 1 73 ? 6.279 13.468 12.376 1.00 93.56 73 THR A N 1
ATOM 584 C CA . THR A 1 73 ? 6.403 12.220 13.133 1.00 93.56 73 THR A CA 1
ATOM 585 C C . THR A 1 73 ? 5.065 11.484 13.109 1.00 93.56 73 THR A C 1
ATOM 587 O O . THR A 1 73 ? 4.084 11.965 12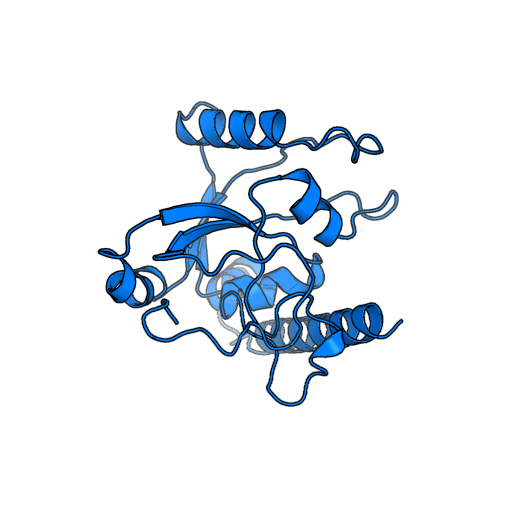.539 1.00 93.56 73 THR A O 1
ATOM 590 N N . ILE A 1 74 ? 5.035 10.292 13.688 1.00 93.38 74 ILE A N 1
ATOM 591 C CA . ILE A 1 74 ? 3.924 9.354 13.575 1.00 93.38 74 ILE A CA 1
ATOM 592 C C . ILE A 1 74 ? 3.783 8.593 14.878 1.00 93.38 74 ILE A C 1
ATOM 594 O O . ILE A 1 74 ? 4.759 8.047 15.390 1.00 93.38 74 ILE A O 1
ATOM 598 N N . ASP A 1 75 ? 2.544 8.518 15.340 1.00 94.06 75 ASP A N 1
ATOM 599 C CA . ASP A 1 75 ? 2.141 7.702 16.470 1.00 94.06 75 ASP A CA 1
ATOM 600 C C . ASP A 1 75 ? 1.290 6.547 15.948 1.00 94.06 75 ASP A C 1
ATOM 602 O O . ASP A 1 75 ? 0.320 6.739 15.211 1.00 94.06 75 ASP A O 1
ATOM 606 N N . ILE A 1 76 ? 1.674 5.326 16.310 1.00 95.56 76 ILE A N 1
ATOM 607 C CA . ILE A 1 76 ? 0.923 4.128 15.939 1.00 95.56 76 ILE A CA 1
ATOM 608 C C . ILE A 1 76 ? -0.284 4.043 16.871 1.00 95.56 76 ILE A C 1
ATOM 610 O O . ILE A 1 76 ? -0.125 3.764 18.057 1.00 95.56 76 ILE A O 1
ATOM 614 N N . LEU A 1 77 ? -1.479 4.291 16.330 1.00 95.56 77 LEU A N 1
ATOM 615 C CA . LEU A 1 77 ? -2.727 4.233 17.097 1.00 95.56 77 LEU A CA 1
ATOM 616 C C . LEU A 1 77 ? -3.211 2.797 17.299 1.00 95.56 77 LEU A C 1
ATOM 618 O O . LEU A 1 77 ? -3.605 2.426 18.398 1.00 95.56 77 LEU A O 1
ATOM 622 N N . GLN A 1 78 ? -3.204 2.004 16.228 1.00 95.75 78 GLN A N 1
ATOM 623 C CA . GLN A 1 78 ? -3.640 0.614 16.253 1.00 95.75 78 GLN A CA 1
ATOM 624 C C . GLN A 1 78 ? -3.010 -0.150 15.087 1.00 95.75 78 GLN A C 1
ATOM 626 O O . GLN A 1 78 ? -2.781 0.418 14.017 1.00 95.75 78 GLN A O 1
ATOM 631 N N . MET A 1 79 ? -2.751 -1.439 15.289 1.00 97.88 79 MET A N 1
ATOM 632 C CA . MET A 1 79 ? -2.360 -2.364 14.228 1.00 97.88 79 MET A CA 1
ATOM 633 C C . MET A 1 79 ? -3.410 -3.459 14.109 1.00 97.88 79 MET A C 1
ATOM 635 O O . MET A 1 79 ? -3.893 -3.972 15.117 1.00 97.88 79 MET A O 1
ATOM 639 N N . PHE A 1 80 ? -3.735 -3.835 12.878 1.00 98.06 80 PHE A N 1
ATOM 640 C CA . PHE A 1 80 ? -4.658 -4.923 12.594 1.00 98.06 80 PHE A CA 1
ATOM 641 C C . PHE A 1 80 ? -3.997 -5.897 11.633 1.00 98.06 80 PHE A C 1
ATOM 643 O O . PHE A 1 80 ? -3.399 -5.487 10.637 1.00 98.06 80 PHE A O 1
ATOM 650 N N . LYS A 1 81 ? -4.152 -7.187 11.911 1.00 97.56 81 LYS A N 1
ATOM 651 C CA . LYS A 1 81 ? -3.983 -8.222 10.905 1.00 97.56 81 LYS A CA 1
ATOM 652 C C . LYS A 1 81 ? -5.219 -8.215 10.014 1.00 97.56 81 LYS A C 1
ATOM 654 O O . LYS A 1 81 ? -6.341 -8.266 10.515 1.00 97.56 81 LYS A O 1
ATOM 659 N N . VAL A 1 82 ? -4.992 -8.139 8.709 1.00 97.06 82 VAL A N 1
ATOM 660 C CA . VAL A 1 82 ? -6.045 -8.044 7.696 1.00 97.06 82 VAL A CA 1
ATOM 661 C C . VAL A 1 82 ? -6.106 -9.355 6.919 1.00 97.06 82 VAL A C 1
ATOM 663 O O . VAL A 1 82 ? -5.071 -9.874 6.503 1.00 97.06 82 VAL A O 1
ATOM 666 N N . SER A 1 83 ? -7.308 -9.896 6.736 1.00 97.38 83 SER A N 1
ATOM 667 C CA . SER A 1 83 ? -7.556 -11.109 5.953 1.00 97.38 83 SER A CA 1
ATOM 668 C C . SER A 1 83 ? -8.754 -10.895 5.038 1.00 97.38 83 SER A C 1
ATOM 670 O O . SER A 1 83 ? -9.907 -11.030 5.451 1.00 97.38 83 SER A O 1
ATOM 672 N N . ARG A 1 84 ? -8.487 -10.549 3.778 1.00 97.31 84 ARG A N 1
ATOM 673 C CA . ARG A 1 84 ? -9.536 -10.314 2.786 1.00 97.31 84 ARG A CA 1
ATOM 674 C C . ARG A 1 84 ? -10.005 -11.622 2.160 1.00 97.31 84 ARG A C 1
ATOM 676 O O . ARG A 1 84 ? -9.195 -12.460 1.758 1.00 97.31 84 ARG A O 1
ATOM 683 N N . HIS A 1 85 ? -11.318 -11.797 2.037 1.00 97.12 85 HIS A N 1
ATOM 684 C CA . HIS A 1 85 ? -11.900 -13.059 1.578 1.00 97.12 85 HIS A CA 1
ATOM 685 C C . HIS A 1 85 ? -11.444 -13.411 0.149 1.00 97.12 85 HIS A C 1
ATOM 687 O O . HIS A 1 85 ? -11.448 -12.586 -0.777 1.00 97.12 85 HIS A O 1
ATOM 693 N N . GLY A 1 86 ? -10.998 -14.655 -0.035 1.00 96.44 86 GLY A N 1
ATOM 694 C CA . GLY A 1 86 ? -10.482 -15.169 -1.305 1.00 96.44 86 GLY A CA 1
ATOM 695 C C . GLY A 1 86 ? -9.051 -14.731 -1.661 1.00 96.44 86 GLY A C 1
ATOM 696 O O . GLY A 1 86 ? -8.550 -15.110 -2.721 1.00 96.44 86 GLY A O 1
ATOM 697 N N . GLU A 1 87 ? -8.410 -13.852 -0.878 1.00 96.19 87 GLU A N 1
ATOM 698 C CA . GLU A 1 87 ? -7.098 -13.296 -1.237 1.00 96.19 87 GLU A CA 1
ATOM 699 C C . GLU A 1 87 ? -5.978 -14.319 -1.071 1.00 96.19 87 GLU A C 1
ATOM 701 O O . GLU A 1 87 ? -5.137 -14.433 -1.961 1.00 96.19 87 GLU A O 1
ATOM 706 N N . THR A 1 88 ? -6.018 -15.126 -0.009 1.00 95.00 88 THR A N 1
ATOM 707 C CA . THR A 1 88 ? -5.070 -16.225 0.212 1.00 95.00 88 THR A CA 1
ATOM 708 C C . THR A 1 88 ? -5.119 -17.245 -0.926 1.00 95.00 88 THR A C 1
ATOM 710 O O . THR A 1 88 ? -4.082 -17.621 -1.469 1.00 95.00 88 THR A O 1
ATOM 713 N N . GLU A 1 89 ? -6.314 -17.637 -1.365 1.00 96.25 89 GLU A N 1
ATOM 714 C CA . GLU A 1 89 ? -6.518 -18.580 -2.465 1.00 96.25 89 GLU A CA 1
ATOM 715 C C . GLU A 1 89 ? -6.016 -18.001 -3.792 1.00 96.25 89 GLU A C 1
ATOM 717 O O . GLU A 1 89 ? -5.322 -18.680 -4.552 1.00 96.25 89 GLU A O 1
ATOM 722 N N . ARG A 1 90 ? -6.305 -16.718 -4.065 1.00 94.75 90 ARG A N 1
ATOM 723 C CA . ARG A 1 90 ? -5.785 -16.018 -5.251 1.00 94.75 90 ARG A CA 1
ATOM 724 C C . ARG A 1 90 ? -4.269 -15.859 -5.215 1.00 94.75 90 ARG A C 1
ATOM 726 O O . ARG A 1 90 ? -3.657 -15.864 -6.283 1.00 94.75 90 ARG A O 1
ATOM 733 N N . PHE A 1 91 ? -3.674 -15.705 -4.034 1.00 95.50 91 PHE A N 1
ATOM 734 C CA . PHE A 1 91 ? -2.230 -15.575 -3.856 1.00 95.50 91 PHE A CA 1
ATOM 735 C C . PHE A 1 91 ? -1.499 -16.918 -3.976 1.00 95.50 91 PHE A C 1
ATOM 737 O O . PHE A 1 91 ? -0.342 -16.943 -4.386 1.00 95.50 91 PHE A O 1
ATOM 744 N N . GLN A 1 92 ? -2.170 -18.047 -3.719 1.00 94.75 92 GLN A N 1
ATOM 745 C CA . GLN A 1 92 ? -1.561 -19.382 -3.725 1.00 94.75 92 GLN A CA 1
ATOM 746 C C . GLN A 1 92 ? -0.832 -19.728 -5.036 1.00 94.75 92 GLN A C 1
ATOM 748 O O . GLN A 1 92 ? 0.207 -20.388 -5.006 1.00 94.75 92 GLN A O 1
ATOM 753 N N . LYS A 1 93 ? -1.308 -19.234 -6.189 1.00 93.75 93 LYS A N 1
ATOM 754 C CA . LYS A 1 93 ? -0.631 -19.410 -7.494 1.00 93.75 93 LYS A CA 1
ATOM 755 C C . LYS A 1 93 ? 0.757 -18.756 -7.568 1.00 93.75 93 LYS A C 1
ATOM 757 O O . LYS A 1 93 ? 1.542 -19.095 -8.446 1.00 93.75 93 LYS A O 1
ATOM 762 N N . PHE A 1 94 ? 1.054 -17.835 -6.655 1.00 93.75 94 PHE A N 1
ATOM 763 C CA . PHE A 1 94 ? 2.333 -17.144 -6.519 1.00 93.75 94 PHE A CA 1
ATOM 764 C C . PHE A 1 94 ? 3.119 -17.592 -5.281 1.00 93.75 94 PHE A C 1
ATOM 766 O O . PHE A 1 94 ? 4.194 -17.058 -5.024 1.00 93.75 94 PHE A O 1
ATOM 773 N N . ALA A 1 95 ? 2.639 -18.585 -4.523 1.00 88.62 95 ALA A N 1
ATOM 774 C CA . ALA A 1 95 ? 3.299 -19.036 -3.295 1.00 88.62 95 ALA A CA 1
ATOM 775 C C . ALA A 1 95 ? 4.727 -19.563 -3.539 1.00 88.62 95 ALA A C 1
ATOM 777 O O . ALA A 1 95 ? 5.587 -19.454 -2.667 1.00 88.62 95 ALA A O 1
ATOM 778 N N . SER A 1 96 ? 4.986 -20.109 -4.733 1.00 88.56 96 SER A N 1
ATOM 779 C CA . SER A 1 96 ? 6.310 -20.570 -5.167 1.00 88.56 96 SER A CA 1
ATOM 780 C C . SER A 1 96 ? 7.134 -19.498 -5.885 1.00 88.56 96 SER A C 1
ATOM 782 O O . SER A 1 96 ? 8.243 -19.792 -6.332 1.00 88.56 96 SER A O 1
ATOM 784 N N . ALA A 1 97 ? 6.612 -18.278 -6.052 1.00 88.56 97 ALA A N 1
ATOM 785 C CA . ALA A 1 97 ? 7.383 -17.190 -6.631 1.00 88.56 97 ALA A CA 1
ATOM 786 C C . ALA A 1 97 ? 8.544 -16.833 -5.691 1.00 88.56 97 ALA A C 1
ATOM 788 O O . ALA A 1 97 ? 8.369 -16.682 -4.479 1.00 88.56 97 ALA A O 1
ATOM 789 N N . GLY A 1 98 ? 9.743 -16.696 -6.258 1.00 89.00 98 GLY A N 1
ATOM 790 C CA . GLY A 1 98 ? 10.881 -16.137 -5.534 1.00 89.00 98 GLY A CA 1
ATOM 791 C C . GLY A 1 98 ? 10.645 -14.667 -5.169 1.00 89.00 98 GLY A C 1
ATOM 792 O O . GLY A 1 98 ? 9.753 -14.020 -5.713 1.00 89.00 98 GLY A O 1
ATOM 793 N N . ASN A 1 99 ? 11.476 -14.132 -4.270 1.00 95.06 99 ASN A N 1
ATOM 794 C CA . ASN A 1 99 ? 11.470 -12.715 -3.889 1.00 95.06 99 ASN A CA 1
ATOM 795 C C . ASN A 1 99 ? 10.096 -12.210 -3.396 1.00 95.06 99 ASN A C 1
ATOM 797 O O . ASN A 1 99 ? 9.456 -11.352 -4.006 1.00 95.06 99 ASN A O 1
ATOM 801 N N . ARG A 1 100 ? 9.629 -12.778 -2.280 1.00 96.12 100 ARG A N 1
ATOM 802 C CA . ARG A 1 100 ? 8.446 -12.281 -1.571 1.00 96.12 100 ARG A CA 1
ATOM 803 C C . ARG A 1 100 ? 8.879 -11.246 -0.548 1.00 96.12 100 ARG A C 1
ATOM 805 O O . ARG A 1 100 ? 9.763 -11.517 0.265 1.00 96.12 100 ARG A O 1
ATOM 812 N N . MET A 1 101 ? 8.260 -10.076 -0.595 1.00 97.06 101 MET A N 1
ATOM 813 C CA . MET A 1 101 ? 8.594 -8.960 0.282 1.00 97.06 101 MET A CA 1
ATOM 814 C C . MET A 1 101 ? 7.351 -8.426 0.972 1.00 97.06 101 MET A C 1
ATOM 816 O O . MET A 1 101 ? 6.259 -8.450 0.418 1.00 97.06 101 MET A O 1
ATOM 820 N N . LEU A 1 102 ? 7.542 -7.910 2.179 1.00 97.81 102 LEU A N 1
ATOM 821 C CA . LEU A 1 102 ? 6.512 -7.207 2.922 1.00 97.81 102 LEU A CA 1
ATOM 822 C C . LEU A 1 102 ? 6.682 -5.702 2.663 1.00 97.81 102 LEU A C 1
ATOM 824 O O . LEU A 1 102 ? 7.688 -5.136 3.081 1.00 97.81 102 LEU A O 1
ATOM 828 N N . LEU A 1 103 ? 5.756 -5.074 1.932 1.00 98.69 103 LEU A N 1
ATOM 829 C CA . LEU A 1 103 ? 5.918 -3.703 1.421 1.00 98.69 103 LEU A CA 1
ATOM 830 C C . LEU A 1 103 ? 4.737 -2.787 1.766 1.00 98.69 103 LEU A C 1
ATOM 832 O O . LEU A 1 103 ? 3.588 -3.222 1.863 1.00 98.69 103 LEU A O 1
ATOM 836 N N . TRP A 1 104 ? 5.025 -1.495 1.913 1.00 98.69 104 TRP A N 1
ATOM 837 C CA . TRP A 1 104 ? 4.064 -0.474 2.315 1.00 98.69 104 TRP A CA 1
ATOM 838 C C . TRP A 1 104 ? 3.244 0.052 1.140 1.00 98.69 104 TRP A C 1
ATOM 840 O O . TRP A 1 104 ? 3.800 0.455 0.116 1.00 98.69 104 TRP A O 1
ATOM 850 N N . HIS A 1 105 ? 1.941 0.203 1.347 1.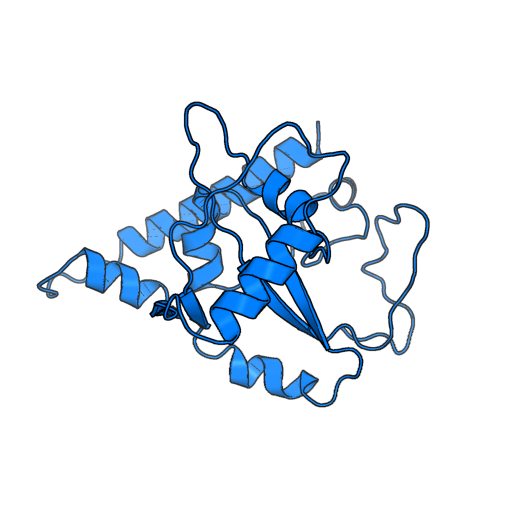00 98.50 105 HIS A N 1
ATOM 851 C CA . HIS A 1 105 ? 1.032 0.946 0.481 1.00 98.50 105 HIS A CA 1
ATOM 852 C C . HIS A 1 105 ? 0.284 2.004 1.301 1.00 98.50 105 HIS A C 1
ATOM 854 O O . HIS A 1 105 ? -0.232 1.721 2.381 1.00 98.50 105 HIS A O 1
ATOM 860 N N . GLY A 1 106 ? 0.235 3.234 0.794 1.00 97.25 106 GLY A N 1
ATOM 861 C CA . GLY A 1 106 ? -0.517 4.331 1.397 1.00 97.25 106 GLY A CA 1
ATOM 862 C C . GLY A 1 106 ? -1.528 4.882 0.403 1.00 97.25 106 GLY A C 1
ATOM 863 O O . GLY A 1 106 ? -1.255 4.940 -0.793 1.00 97.25 106 GLY A O 1
ATOM 864 N N . SER A 1 107 ? -2.695 5.276 0.905 1.00 95.88 107 SER A N 1
ATOM 865 C CA . SER A 1 107 ? -3.799 5.796 0.100 1.00 95.88 107 SER A CA 1
ATOM 866 C C . SER A 1 107 ? -4.637 6.776 0.920 1.00 95.88 107 SER A C 1
ATOM 868 O O . SER A 1 107 ? -4.582 6.775 2.156 1.00 95.88 107 SER A O 1
ATOM 870 N N . ARG A 1 108 ? -5.423 7.617 0.239 1.00 94.44 108 ARG A N 1
ATOM 871 C CA . ARG A 1 108 ? -6.338 8.575 0.881 1.00 94.44 108 ARG A CA 1
ATOM 872 C C . ARG A 1 108 ? -7.338 7.843 1.769 1.00 94.44 108 ARG A C 1
ATOM 874 O O . ARG A 1 108 ? -7.762 6.737 1.445 1.00 94.44 108 ARG A O 1
ATOM 881 N N . LEU A 1 109 ? -7.780 8.493 2.849 1.00 92.44 109 LEU A N 1
ATOM 882 C CA . LEU A 1 109 ? -8.713 7.873 3.795 1.00 92.44 109 LEU A CA 1
ATOM 883 C C . LEU A 1 109 ? -10.030 7.418 3.126 1.00 92.44 109 LEU A C 1
ATOM 885 O O . LEU A 1 109 ? -10.562 6.367 3.464 1.00 92.44 109 LEU A O 1
ATOM 889 N N . SER A 1 110 ? -10.501 8.169 2.125 1.00 91.12 110 SER A N 1
ATOM 890 C CA . SER A 1 110 ? -11.695 7.860 1.323 1.00 91.12 110 SER A CA 1
ATOM 891 C C . SER A 1 110 ? -11.620 6.531 0.569 1.00 91.12 110 SER A C 1
ATOM 893 O O . SER A 1 110 ? -12.654 5.989 0.201 1.00 91.12 110 SER A O 1
ATOM 895 N N . ASN A 1 111 ? -10.415 6.011 0.328 1.00 93.31 111 ASN A N 1
ATOM 896 C CA . ASN A 1 111 ? -10.206 4.880 -0.569 1.00 93.31 111 ASN A CA 1
ATOM 897 C C . ASN A 1 111 ? -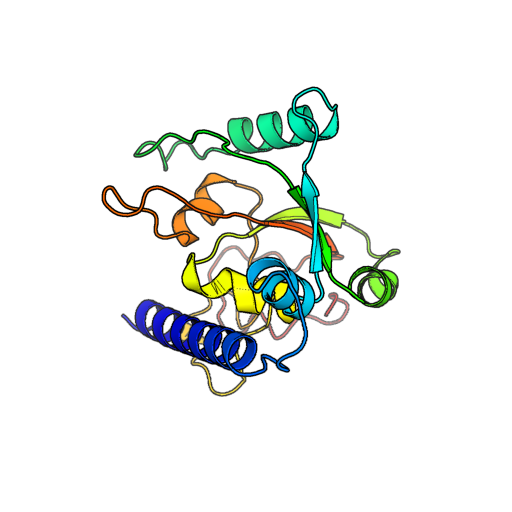10.283 3.524 0.148 1.00 93.31 111 ASN A C 1
ATOM 899 O O . ASN A 1 111 ? -10.381 2.485 -0.496 1.00 93.31 111 ASN A O 1
ATOM 903 N N . TRP A 1 112 ? -10.228 3.503 1.482 1.00 95.50 112 TRP A N 1
ATOM 904 C CA . TRP A 1 112 ? -10.041 2.255 2.226 1.00 95.50 112 TRP A CA 1
ATOM 905 C C . TRP A 1 112 ? -11.250 1.324 2.197 1.00 95.50 112 TRP A C 1
ATOM 907 O O . TRP A 1 112 ? -11.058 0.115 2.149 1.00 95.50 112 TRP A O 1
ATOM 917 N N . ALA A 1 113 ? -12.477 1.848 2.161 1.00 93.31 113 ALA A N 1
ATOM 918 C CA . ALA A 1 113 ? -13.668 1.001 2.058 1.00 93.31 113 ALA A CA 1
ATOM 919 C C . ALA A 1 113 ? -13.664 0.166 0.763 1.00 93.31 113 ALA A C 1
ATOM 921 O O . ALA A 1 113 ? -13.913 -1.042 0.795 1.00 93.31 113 ALA A O 1
ATOM 922 N N . GLY A 1 114 ? -13.310 0.777 -0.371 1.00 93.06 114 GLY A N 1
ATOM 923 C CA . GLY A 1 114 ? -13.195 0.058 -1.637 1.00 93.06 114 GLY A CA 1
ATOM 924 C C . GLY A 1 114 ? -11.947 -0.828 -1.722 1.00 93.06 114 GLY A C 1
ATOM 925 O O . GLY A 1 114 ? -12.044 -1.958 -2.196 1.00 93.06 114 GLY A O 1
ATOM 926 N N . ILE A 1 115 ? -10.807 -0.408 -1.154 1.00 95.94 115 ILE A N 1
ATOM 927 C CA . ILE A 1 115 ? -9.608 -1.263 -1.052 1.00 95.94 115 ILE A CA 1
ATOM 928 C C . ILE A 1 115 ? -9.885 -2.522 -0.221 1.00 95.94 115 ILE A C 1
ATOM 930 O O . ILE A 1 115 ? -9.469 -3.609 -0.614 1.00 95.94 115 ILE A O 1
ATOM 934 N N . PHE A 1 116 ? -10.583 -2.421 0.911 1.00 95.75 116 PHE A N 1
ATOM 935 C CA . PHE A 1 116 ? -10.870 -3.592 1.740 1.00 95.75 116 PHE A CA 1
ATOM 936 C C . PHE A 1 116 ? -11.923 -4.509 1.112 1.00 95.75 116 PHE A C 1
ATOM 938 O O . PHE A 1 116 ? -11.736 -5.722 1.127 1.00 95.75 116 PHE A O 1
ATOM 945 N N . SER A 1 117 ? -12.959 -3.949 0.480 1.00 94.50 117 SER A N 1
ATOM 946 C CA . SER A 1 117 ? -13.995 -4.745 -0.199 1.00 94.50 117 SER A CA 1
ATOM 947 C C . SER A 1 117 ? -13.521 -5.408 -1.494 1.00 94.50 117 SER A C 1
ATOM 949 O O . SER A 1 117 ? -13.885 -6.549 -1.775 1.00 94.50 117 SER A O 1
ATOM 951 N N . GLN A 1 118 ? -12.678 -4.741 -2.286 1.00 94.25 118 GLN A N 1
ATOM 952 C CA . GLN A 1 118 ? -12.328 -5.197 -3.640 1.00 94.25 118 GLN A CA 1
ATOM 953 C C . GLN A 1 118 ? -10.848 -5.561 -3.813 1.00 94.25 118 GLN A C 1
ATOM 955 O O . GLN A 1 118 ? -10.487 -6.244 -4.775 1.00 94.25 118 GLN A O 1
ATOM 960 N N . GLY A 1 119 ? -9.991 -5.185 -2.866 1.00 95.81 119 GLY A N 1
ATOM 961 C CA . GLY A 1 119 ? -8.538 -5.289 -2.974 1.00 95.81 119 GLY A CA 1
ATOM 962 C C . GLY A 1 119 ? -7.908 -4.097 -3.700 1.00 95.81 119 GLY A C 1
ATOM 963 O O . GLY A 1 119 ? -8.587 -3.201 -4.202 1.00 95.81 119 GLY A O 1
ATOM 964 N N . LEU A 1 120 ? -6.576 -4.096 -3.782 1.00 95.75 120 LEU A N 1
ATOM 965 C CA . LEU A 1 120 ? -5.830 -3.120 -4.579 1.00 95.75 120 LEU A CA 1
ATOM 966 C C . LEU A 1 120 ? -6.038 -3.401 -6.074 1.00 95.75 120 LEU A C 1
ATOM 968 O O . LEU A 1 120 ? -5.766 -4.505 -6.548 1.00 95.75 120 LEU A O 1
ATOM 972 N N . ARG A 1 121 ? -6.515 -2.399 -6.818 1.00 93.88 121 ARG A N 1
ATOM 973 C CA . ARG A 1 121 ? -6.871 -2.523 -8.239 1.00 93.88 121 ARG A CA 1
ATOM 974 C C . ARG A 1 121 ? -5.899 -1.751 -9.121 1.00 93.88 121 ARG A C 1
ATOM 976 O O . ARG A 1 121 ? -5.378 -0.706 -8.739 1.00 93.88 121 ARG A O 1
ATOM 983 N N . ILE A 1 122 ? -5.675 -2.276 -10.320 1.00 92.50 122 ILE A N 1
ATOM 984 C CA . ILE A 1 122 ? -4.933 -1.577 -11.368 1.00 92.50 122 ILE A CA 1
ATOM 985 C C . ILE A 1 122 ? -5.865 -0.540 -11.996 1.00 92.50 122 ILE A C 1
ATOM 987 O O . ILE A 1 122 ? -7.050 -0.806 -12.196 1.00 92.50 122 ILE A O 1
ATOM 991 N N . ALA A 1 123 ? -5.321 0.633 -12.313 1.00 85.50 123 ALA A N 1
ATOM 992 C CA . ALA A 1 123 ? -6.064 1.678 -13.002 1.00 85.50 123 ALA A CA 1
ATOM 993 C C . ALA A 1 123 ? -6.691 1.159 -14.313 1.00 85.50 123 ALA A C 1
ATOM 995 O O . ALA A 1 123 ? -6.055 0.387 -15.038 1.00 85.50 123 ALA A O 1
ATOM 996 N N . PRO A 1 124 ? -7.913 1.596 -14.657 1.00 84.75 124 PRO A N 1
ATOM 997 C CA . PRO A 1 124 ? -8.630 1.077 -15.815 1.00 84.75 124 PRO A CA 1
ATOM 998 C C . PRO A 1 124 ? -7.948 1.483 -17.141 1.00 84.75 124 PRO A C 1
ATOM 1000 O O . PRO A 1 124 ? -7.185 2.461 -17.169 1.00 84.75 124 PRO A O 1
ATOM 1003 N N . PRO A 1 125 ? -8.172 0.761 -18.260 1.00 84.19 125 PRO A N 1
ATOM 1004 C CA . PRO A 1 125 ? -7.521 1.017 -19.553 1.00 84.19 125 PRO A CA 1
ATOM 1005 C C . PRO A 1 125 ? -7.672 2.453 -20.072 1.00 84.19 125 PRO A C 1
ATOM 1007 O O . PRO A 1 125 ? -6.748 2.983 -20.688 1.00 84.19 125 PRO A O 1
ATOM 1010 N N . GLU A 1 126 ? -8.774 3.114 -19.737 1.00 83.25 126 GLU A N 1
ATOM 1011 C CA . GLU A 1 126 ? -9.130 4.469 -20.159 1.00 83.25 126 GLU A CA 1
ATOM 1012 C C . GLU A 1 126 ? -8.323 5.547 -19.418 1.00 83.25 126 GLU A C 1
ATOM 1014 O O . GLU A 1 126 ? -8.195 6.673 -19.901 1.00 83.25 126 GLU A O 1
ATOM 1019 N N . ALA A 1 127 ? -7.738 5.222 -18.256 1.00 82.25 127 ALA A N 1
ATOM 1020 C CA . ALA A 1 127 ? -6.928 6.165 -17.493 1.00 82.25 127 ALA A CA 1
ATOM 1021 C C . ALA A 1 127 ? -5.631 6.538 -18.251 1.00 82.25 127 ALA A C 1
ATOM 1023 O O . ALA A 1 127 ? -4.919 5.657 -18.739 1.00 82.25 127 ALA A O 1
ATOM 1024 N N . PRO A 1 128 ? -5.259 7.825 -18.335 1.00 79.06 128 PRO A N 1
ATOM 1025 C CA . PRO A 1 128 ? -3.984 8.256 -18.903 1.00 79.06 128 PRO A CA 1
ATOM 1026 C C . PRO A 1 128 ? -2.755 7.595 -18.257 1.00 79.06 128 PRO A C 1
ATOM 1028 O O . PRO A 1 128 ? -2.536 7.695 -17.052 1.00 79.06 128 PRO A O 1
ATOM 1031 N N . VAL A 1 129 ? -1.894 6.988 -19.077 1.00 79.62 129 VAL A N 1
ATOM 1032 C CA . VAL A 1 129 ? -0.682 6.272 -18.625 1.00 79.62 129 VAL A CA 1
ATOM 1033 C C . VAL A 1 129 ? 0.370 7.216 -18.019 1.00 79.62 129 VAL A C 1
ATOM 1035 O O . VAL A 1 129 ? 1.075 6.862 -17.079 1.00 79.62 129 VAL A O 1
ATOM 1038 N N . THR A 1 130 ? 0.442 8.462 -18.491 1.00 73.25 130 THR A N 1
ATOM 1039 C CA . THR A 1 130 ? 1.454 9.460 -18.089 1.00 73.25 130 THR A CA 1
ATOM 1040 C C . THR A 1 130 ? 1.375 9.901 -16.620 1.00 73.25 130 THR A C 1
ATOM 1042 O O . THR A 1 130 ? 2.251 10.624 -16.143 1.00 73.25 130 THR A O 1
ATOM 1045 N N . GLY A 1 131 ? 0.350 9.473 -15.875 1.00 77.50 131 GLY A N 1
ATOM 1046 C CA . GLY A 1 131 ? 0.267 9.653 -14.424 1.00 77.50 131 GLY A CA 1
ATOM 1047 C C . GLY A 1 131 ? 0.974 8.582 -13.589 1.00 77.50 131 GLY A C 1
ATOM 1048 O O . GLY A 1 131 ? 1.202 8.815 -12.400 1.00 77.50 131 GLY A O 1
ATOM 1049 N N . TYR A 1 132 ? 1.356 7.458 -14.199 1.00 87.88 132 TYR A N 1
ATOM 1050 C CA . TYR A 1 132 ? 1.934 6.298 -13.524 1.00 87.88 132 TYR A CA 1
ATOM 1051 C C . TYR A 1 132 ? 3.389 6.107 -13.958 1.00 87.88 132 TYR A C 1
ATOM 1053 O O . TYR A 1 132 ? 3.665 5.747 -15.096 1.00 87.88 132 TYR A O 1
ATOM 1061 N N . MET A 1 133 ? 4.336 6.366 -13.051 1.00 91.31 133 MET A N 1
ATOM 1062 C CA . MET A 1 133 ? 5.774 6.460 -13.363 1.00 91.31 133 MET A CA 1
ATOM 1063 C C . MET A 1 133 ? 6.351 5.219 -14.070 1.00 91.31 133 MET A C 1
ATOM 1065 O O . MET A 1 133 ? 7.307 5.351 -14.836 1.00 91.31 133 MET A O 1
ATOM 1069 N N . PHE A 1 134 ? 5.762 4.048 -13.821 1.00 95.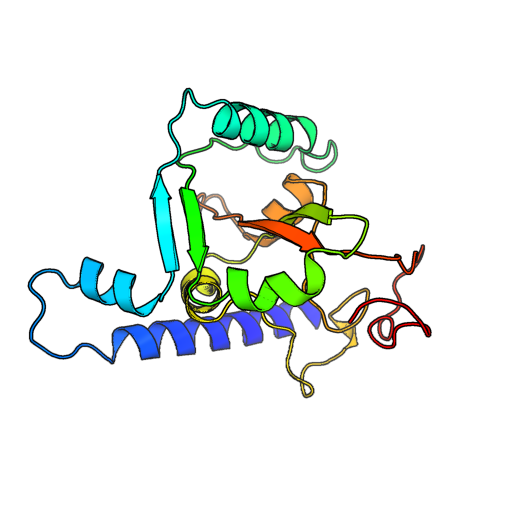06 134 PHE A N 1
ATOM 1070 C CA . PHE A 1 134 ? 6.161 2.755 -14.373 1.00 95.06 134 PHE A CA 1
ATOM 1071 C C . PHE A 1 134 ? 4.977 1.983 -14.983 1.00 95.06 134 PHE A C 1
ATOM 1073 O O . PHE A 1 134 ? 4.912 0.762 -14.888 1.00 95.06 134 PHE A O 1
ATOM 1080 N N . GLY A 1 135 ? 4.018 2.693 -15.582 1.00 93.94 135 GLY A N 1
ATOM 1081 C CA . GLY A 1 135 ? 2.821 2.081 -16.168 1.00 93.94 135 GLY A CA 1
ATOM 1082 C C . GLY A 1 135 ? 1.754 1.715 -15.142 1.00 93.94 135 GLY A C 1
ATOM 1083 O O . GLY A 1 135 ? 1.880 2.002 -13.947 1.00 93.94 135 GLY A O 1
ATOM 1084 N N . LYS A 1 136 ? 0.640 1.149 -15.603 1.00 93.25 136 LYS A N 1
ATOM 1085 C CA . LYS A 1 136 ? -0.499 0.869 -14.723 1.00 93.25 136 LYS A CA 1
ATOM 1086 C C . LYS A 1 136 ? -0.221 -0.389 -13.913 1.00 93.25 136 LYS A C 1
ATOM 1088 O O . LYS A 1 136 ? -0.024 -1.468 -14.457 1.00 93.25 136 LYS A O 1
ATOM 1093 N N . GLY A 1 137 ? -0.247 -0.248 -12.596 1.00 94.12 137 GLY A N 1
ATOM 1094 C CA . GLY A 1 137 ? 0.019 -1.342 -11.676 1.00 94.12 137 GLY A CA 1
ATOM 1095 C C . GLY A 1 137 ? -0.312 -0.949 -10.247 1.00 94.12 137 GLY A C 1
ATOM 1096 O O . GLY A 1 137 ? -0.754 0.172 -9.985 1.00 94.12 137 GLY A O 1
ATOM 1097 N N . VAL A 1 138 ? -0.075 -1.873 -9.322 1.00 95.62 138 VAL A N 1
ATOM 1098 C CA . VAL A 1 138 ? -0.166 -1.597 -7.888 1.00 95.62 138 VAL A CA 1
ATOM 1099 C C . VAL A 1 138 ? 1.216 -1.191 -7.385 1.00 95.62 138 VAL A C 1
ATOM 1101 O O . VAL A 1 138 ? 2.198 -1.901 -7.591 1.00 95.62 138 VAL A O 1
ATOM 1104 N N . TYR A 1 139 ? 1.293 -0.027 -6.745 1.00 96.19 139 TYR A N 1
ATOM 1105 C CA . TYR A 1 139 ? 2.553 0.571 -6.314 1.00 96.19 139 TYR A CA 1
ATOM 1106 C C . TYR A 1 139 ? 2.788 0.348 -4.823 1.00 96.19 139 TYR A C 1
ATOM 1108 O O . TYR A 1 139 ? 1.918 0.629 -3.998 1.00 96.19 139 TYR A O 1
ATOM 1116 N N . PHE A 1 140 ? 4.001 -0.085 -4.491 1.00 98.44 140 PHE A N 1
ATOM 1117 C CA . PHE A 1 140 ? 4.460 -0.300 -3.124 1.00 98.44 140 PHE A CA 1
ATOM 1118 C C . PHE A 1 140 ? 5.792 0.419 -2.880 1.00 98.44 140 PHE A C 1
ATOM 1120 O O . PHE A 1 140 ? 6.487 0.808 -3.823 1.00 98.44 140 PHE A O 1
ATOM 1127 N N . ALA A 1 141 ? 6.158 0.590 -1.611 1.00 98.38 141 ALA A N 1
ATOM 1128 C CA . ALA A 1 141 ? 7.480 1.052 -1.210 1.00 98.38 141 ALA A CA 1
ATOM 1129 C C . ALA A 1 141 ? 8.030 0.218 -0.051 1.00 98.38 141 ALA A C 1
ATOM 1131 O O . ALA A 1 141 ? 7.299 -0.198 0.843 1.00 98.38 141 ALA A O 1
ATOM 1132 N N . ASP A 1 142 ? 9.342 0.033 -0.045 1.00 98.12 142 ASP A N 1
ATOM 1133 C CA . ASP A 1 142 ? 10.102 -0.467 1.099 1.00 98.12 142 ASP A CA 1
ATOM 1134 C C . ASP A 1 142 ? 10.268 0.600 2.195 1.00 98.12 142 ASP A C 1
ATOM 1136 O O . ASP A 1 142 ? 10.438 0.267 3.367 1.00 98.12 142 ASP A O 1
ATOM 1140 N N . MET A 1 143 ? 10.176 1.879 1.818 1.00 98.25 143 MET A N 1
ATOM 1141 C CA . MET A 1 143 ? 10.241 3.022 2.719 1.00 98.25 143 MET A CA 1
ATOM 1142 C C . MET A 1 143 ? 8.860 3.438 3.225 1.00 98.25 143 MET A C 1
ATOM 1144 O O . MET A 1 143 ? 8.073 4.004 2.458 1.00 98.25 143 MET A O 1
ATOM 1148 N N . PHE A 1 144 ? 8.603 3.259 4.527 1.00 98.00 144 PHE A N 1
ATOM 1149 C CA . PHE A 1 144 ? 7.348 3.655 5.176 1.00 98.00 144 PHE A CA 1
ATOM 1150 C C . PHE A 1 144 ? 6.923 5.081 4.793 1.00 98.00 144 PHE A C 1
ATOM 1152 O O . PHE A 1 144 ? 5.814 5.301 4.302 1.00 98.00 144 PHE A O 1
ATOM 1159 N N . SER A 1 145 ? 7.816 6.065 4.959 1.00 97.81 145 SER A N 1
ATOM 1160 C CA . SER A 1 145 ? 7.430 7.477 4.818 1.00 97.81 145 SER A CA 1
ATOM 1161 C C . SER A 1 145 ? 7.146 7.873 3.365 1.00 97.81 145 SER A C 1
ATOM 1163 O O . SER A 1 145 ? 6.444 8.850 3.110 1.00 97.81 145 SER A O 1
ATOM 1165 N N . LYS A 1 146 ? 7.647 7.103 2.388 1.00 97.69 146 LYS A N 1
ATOM 1166 C CA . LYS A 1 146 ? 7.293 7.285 0.974 1.00 97.69 146 LYS A CA 1
ATOM 1167 C C . LYS A 1 146 ? 5.834 6.912 0.734 1.00 97.69 146 LYS A C 1
ATOM 1169 O O . LYS A 1 146 ? 5.137 7.678 0.075 1.00 97.69 146 LYS A O 1
ATOM 1174 N N . SER A 1 147 ? 5.375 5.791 1.290 1.00 98.00 147 SER A N 1
ATOM 1175 C CA . SER A 1 147 ? 3.969 5.379 1.216 1.00 98.00 147 SER A CA 1
ATOM 1176 C C . SER A 1 147 ? 3.069 6.268 2.075 1.00 98.00 147 SER A C 1
ATOM 1178 O O . SER A 1 147 ? 2.006 6.667 1.612 1.00 98.00 147 SER A O 1
ATOM 1180 N N . ALA A 1 148 ? 3.511 6.688 3.264 1.00 97.25 148 ALA A N 1
ATOM 1181 C CA . ALA A 1 148 ? 2.734 7.569 4.143 1.00 97.25 148 ALA A CA 1
ATOM 1182 C C . ALA A 1 148 ? 2.386 8.925 3.502 1.00 97.25 148 ALA A C 1
ATOM 1184 O O . ALA A 1 148 ? 1.303 9.461 3.732 1.00 97.25 148 ALA A O 1
ATOM 1185 N N . ASN A 1 149 ? 3.246 9.459 2.627 1.00 96.00 149 ASN A N 1
ATOM 1186 C CA . ASN A 1 149 ? 2.948 10.692 1.889 1.00 96.00 149 ASN A CA 1
ATOM 1187 C C . ASN A 1 149 ? 1.720 10.562 0.960 1.00 96.00 149 ASN A C 1
ATOM 1189 O O . ASN A 1 149 ? 1.099 11.572 0.637 1.00 96.00 149 ASN A O 1
ATOM 1193 N N . TYR A 1 150 ? 1.331 9.342 0.568 1.00 95.38 150 TYR A N 1
ATOM 1194 C CA . TYR A 1 150 ? 0.113 9.082 -0.212 1.00 95.38 150 TYR A CA 1
ATOM 1195 C C . TYR A 1 150 ? -1.162 9.011 0.642 1.00 95.38 150 TYR A C 1
ATOM 1197 O O . TYR A 1 150 ? -2.260 8.958 0.091 1.00 95.38 150 TYR A O 1
ATOM 1205 N N . CYS A 1 151 ? -1.057 9.070 1.974 1.00 95.62 151 CYS A N 1
ATOM 1206 C CA . CYS A 1 151 ? -2.224 9.186 2.852 1.00 95.62 151 CYS A CA 1
ATOM 1207 C C . CYS A 1 151 ? -2.852 10.586 2.817 1.00 95.62 151 CYS A C 1
ATOM 1209 O O . CYS A 1 151 ? -4.007 10.743 3.206 1.00 95.62 151 CYS A O 1
ATOM 1211 N N . TYR A 1 152 ? -2.112 11.600 2.344 1.00 93.50 152 TYR A N 1
ATOM 1212 C CA . TYR A 1 152 ? -2.557 12.998 2.298 1.00 93.50 152 TYR A CA 1
ATOM 1213 C C . TYR A 1 152 ? -3.030 13.547 3.660 1.00 93.50 152 TYR A C 1
ATOM 1215 O O . TYR A 1 152 ? -3.935 14.381 3.717 1.00 93.50 152 TYR A O 1
ATOM 1223 N N . ALA A 1 153 ? -2.407 13.095 4.755 1.00 93.00 153 ALA A N 1
ATOM 1224 C CA . ALA A 1 153 ? -2.661 13.628 6.089 1.00 93.00 153 ALA A CA 1
ATOM 1225 C C . ALA A 1 153 ? -2.269 15.114 6.175 1.00 93.00 153 ALA A C 1
ATOM 1227 O O . ALA A 1 153 ? -1.338 15.582 5.516 1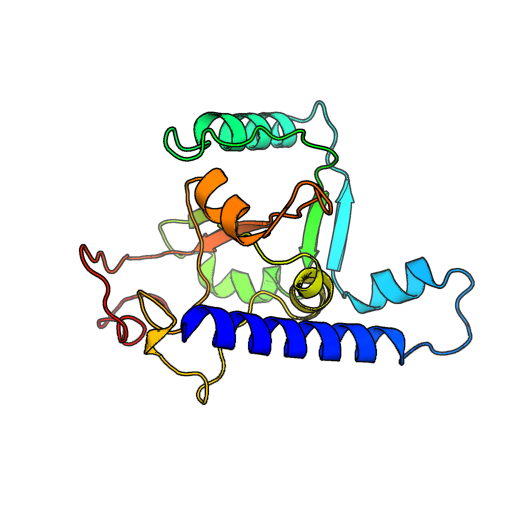.00 93.00 153 ALA A O 1
ATOM 1228 N N . SER A 1 154 ? -2.989 15.865 6.999 1.00 92.31 154 SER A N 1
ATOM 1229 C CA . SER A 1 154 ? -2.815 17.306 7.177 1.00 92.31 154 SER A CA 1
ATOM 1230 C C . SER A 1 154 ? -3.025 17.703 8.638 1.00 92.31 154 SER A C 1
ATOM 1232 O O . SER A 1 154 ? -3.446 16.899 9.467 1.00 92.31 154 SER A O 1
ATOM 1234 N N . GLN A 1 155 ? -2.784 18.972 8.977 1.00 89.88 155 GLN A N 1
ATOM 1235 C CA . GLN A 1 155 ? -3.039 19.463 10.337 1.00 89.88 155 GLN A CA 1
ATOM 1236 C C . GLN A 1 155 ? -4.518 19.372 10.743 1.00 89.88 155 GLN A C 1
ATOM 1238 O O . GLN A 1 155 ? -4.793 19.233 11.937 1.00 89.88 155 GLN A O 1
ATOM 1243 N N . THR A 1 156 ? -5.436 19.436 9.771 1.00 92.31 156 THR A N 1
ATOM 1244 C CA . THR A 1 156 ? -6.890 19.322 9.968 1.00 92.31 156 THR A CA 1
ATOM 1245 C C . THR A 1 156 ? -7.390 17.878 9.908 1.00 92.31 156 THR A C 1
ATOM 1247 O O . THR A 1 156 ? -8.423 17.580 10.493 1.00 92.31 156 THR A O 1
ATOM 1250 N N . SER A 1 157 ? -6.654 16.974 9.254 1.00 90.81 157 SER A N 1
ATOM 1251 C CA . SER A 1 157 ? -6.951 15.539 9.183 1.00 90.81 157 SER A CA 1
ATOM 1252 C C . SER A 1 157 ? -5.668 14.736 9.386 1.00 90.81 157 SER A C 1
ATOM 1254 O O . SER A 1 157 ? -4.981 14.381 8.427 1.00 90.81 157 SER A O 1
ATOM 1256 N N . ARG A 1 158 ? -5.322 14.491 10.653 1.00 92.44 158 ARG A N 1
ATOM 1257 C CA . ARG A 1 158 ? -4.018 13.926 11.051 1.00 92.44 158 ARG A CA 1
ATOM 1258 C C . ARG A 1 158 ? -3.949 12.403 10.964 1.00 92.44 158 ARG A C 1
ATOM 1260 O O . ARG A 1 158 ? -2.856 11.849 10.935 1.00 92.44 158 ARG A O 1
ATOM 1267 N N . SER A 1 159 ? -5.096 11.733 10.937 1.00 93.88 159 SER A N 1
ATOM 1268 C CA . SER A 1 159 ? -5.164 10.276 10.861 1.00 93.88 159 SER A CA 1
ATOM 1269 C C . SER A 1 159 ? -4.926 9.793 9.433 1.00 93.88 159 SER A C 1
ATOM 1271 O O . SER A 1 159 ? -5.478 10.336 8.476 1.00 93.88 159 SER A O 1
ATOM 1273 N N . GLY A 1 160 ? -4.131 8.737 9.305 1.00 94.81 160 GLY A N 1
ATOM 1274 C CA . GLY A 1 160 ? -3.917 8.012 8.062 1.00 94.81 160 GLY A CA 1
ATOM 1275 C C . GLY A 1 160 ? -3.954 6.513 8.319 1.00 94.81 160 GLY A C 1
ATOM 1276 O O . GLY A 1 160 ? -3.713 6.057 9.435 1.00 94.81 160 GLY A O 1
ATOM 1277 N N . VAL A 1 161 ? -4.257 5.757 7.271 1.00 96.62 161 VAL A N 1
ATOM 1278 C CA . VAL A 1 161 ? -4.166 4.297 7.262 1.00 96.62 161 VAL A CA 1
ATOM 1279 C C . VAL A 1 161 ? -3.096 3.922 6.245 1.00 96.62 161 VAL A C 1
ATOM 1281 O O . VAL A 1 161 ? -2.984 4.557 5.194 1.00 96.62 161 VAL A O 1
ATOM 1284 N N . LEU A 1 162 ? -2.286 2.925 6.583 1.00 97.44 162 LEU A N 1
ATOM 1285 C CA . LEU A 1 162 ? -1.334 2.298 5.678 1.00 97.44 162 LEU A CA 1
ATOM 1286 C C . LEU A 1 162 ? -1.564 0.793 5.689 1.00 97.44 162 LEU A C 1
ATOM 1288 O O . LEU A 1 162 ? -1.950 0.222 6.708 1.00 97.44 162 LEU A O 1
ATOM 1292 N N . LEU A 1 163 ? -1.268 0.166 4.558 1.00 97.94 163 LEU A N 1
ATOM 1293 C CA . LEU A 1 163 ? -1.298 -1.275 4.396 1.00 97.94 163 LEU A CA 1
ATOM 1294 C C . LEU A 1 163 ? 0.126 -1.798 4.260 1.00 97.94 163 LEU A C 1
ATOM 1296 O O . LEU A 1 163 ? 0.977 -1.171 3.625 1.00 97.94 163 LEU A O 1
ATOM 1300 N N . LEU A 1 164 ? 0.362 -2.966 4.837 1.00 98.06 164 LEU A N 1
ATOM 1301 C CA . LEU A 1 164 ? 1.605 -3.701 4.718 1.00 98.06 164 LEU A CA 1
ATOM 1302 C C . LEU A 1 164 ? 1.272 -5.048 4.069 1.00 98.06 164 LEU A C 1
ATOM 1304 O O . LEU A 1 164 ? 0.552 -5.847 4.659 1.00 98.06 164 LEU A O 1
ATOM 1308 N N . CYS A 1 165 ? 1.710 -5.251 2.826 1.00 97.88 165 CYS A N 1
ATOM 1309 C CA . CYS A 1 165 ? 1.288 -6.380 1.988 1.00 97.88 165 CYS A CA 1
ATOM 1310 C C . CYS A 1 165 ? 2.436 -7.346 1.728 1.00 97.88 165 CYS A C 1
ATOM 1312 O O . CYS A 1 165 ? 3.546 -6.903 1.433 1.00 97.88 165 CYS A O 1
ATOM 1314 N N . GLU A 1 166 ? 2.159 -8.650 1.756 1.00 96.88 166 GLU A N 1
ATOM 1315 C CA . GLU A 1 166 ? 3.042 -9.635 1.132 1.00 96.88 166 GLU A CA 1
ATOM 1316 C C . GLU A 1 166 ? 2.910 -9.515 -0.392 1.00 96.88 166 GLU A C 1
ATOM 1318 O O . GLU A 1 166 ? 1.835 -9.709 -0.959 1.00 96.88 166 GLU A O 1
ATOM 1323 N N . VAL A 1 167 ? 4.007 -9.167 -1.060 1.00 97.38 167 VAL A N 1
ATOM 1324 C CA . VAL A 1 167 ? 4.072 -8.963 -2.506 1.00 97.38 167 VAL A CA 1
ATOM 1325 C C . VAL A 1 167 ? 5.045 -9.972 -3.100 1.00 97.38 167 VAL A C 1
ATOM 1327 O O . VAL A 1 167 ? 6.228 -9.995 -2.755 1.00 97.38 167 VAL A O 1
ATOM 1330 N N . ALA A 1 168 ? 4.548 -10.805 -4.011 1.00 97.12 168 ALA A N 1
ATOM 1331 C CA . ALA A 1 168 ? 5.365 -11.711 -4.807 1.00 97.12 168 ALA A CA 1
ATOM 1332 C C . ALA A 1 168 ? 5.972 -10.943 -5.989 1.00 97.12 168 ALA A C 1
ATOM 1334 O O . ALA A 1 168 ? 5.312 -10.747 -7.006 1.00 97.12 168 ALA A O 1
ATOM 1335 N N . LEU A 1 169 ? 7.216 -10.480 -5.847 1.00 96.00 169 LEU A N 1
ATOM 1336 C CA . LEU A 1 169 ? 7.884 -9.686 -6.884 1.00 96.00 169 LEU A CA 1
ATOM 1337 C C . LEU A 1 169 ? 8.437 -10.558 -8.013 1.00 96.00 169 LEU A C 1
ATOM 1339 O O . LEU A 1 169 ? 8.512 -10.114 -9.157 1.00 96.00 169 LEU A O 1
ATOM 1343 N N . GLY A 1 170 ? 8.829 -11.797 -7.702 1.00 95.62 170 GLY A N 1
ATOM 1344 C CA . GLY A 1 170 ? 9.474 -12.677 -8.667 1.00 95.62 170 GLY A CA 1
ATOM 1345 C C . GLY A 1 170 ? 10.793 -12.098 -9.182 1.00 95.62 170 GLY A C 1
ATOM 1346 O O . GLY A 1 170 ? 11.533 -11.419 -8.465 1.00 95.62 170 GLY A O 1
ATOM 1347 N N . ASP A 1 171 ? 11.091 -12.396 -10.444 1.00 94.31 171 ASP A N 1
ATOM 1348 C CA . ASP A 1 171 ? 12.228 -11.818 -11.150 1.00 94.31 171 ASP A CA 1
ATOM 1349 C C . ASP A 1 171 ? 11.910 -10.369 -11.562 1.00 94.31 171 ASP A C 1
ATOM 1351 O O . ASP A 1 171 ? 10.948 -10.119 -12.288 1.00 94.31 171 ASP A O 1
ATOM 1355 N N . MET A 1 172 ? 12.709 -9.408 -11.092 1.00 95.25 172 MET A N 1
ATOM 1356 C CA . MET A 1 172 ? 12.419 -7.976 -11.213 1.00 95.25 172 MET A CA 1
ATOM 1357 C C . MET A 1 172 ? 12.941 -7.390 -12.529 1.00 95.25 172 MET A C 1
ATOM 1359 O O . MET A 1 172 ? 14.010 -7.755 -13.016 1.00 95.25 172 MET A O 1
ATOM 1363 N N . ASN A 1 173 ? 12.190 -6.462 -13.125 1.00 95.69 173 ASN A N 1
ATOM 1364 C CA . ASN A 1 173 ? 12.668 -5.621 -14.224 1.00 95.69 173 ASN A CA 1
ATOM 1365 C C . ASN A 1 173 ? 13.136 -4.274 -13.658 1.00 95.69 173 ASN A C 1
ATOM 1367 O O . ASN A 1 173 ? 12.328 -3.371 -13.452 1.00 95.69 173 ASN A O 1
ATOM 1371 N N . GLU A 1 174 ? 14.428 -4.165 -13.363 1.00 96.25 174 GLU A N 1
ATOM 1372 C CA . GLU A 1 174 ? 15.000 -2.983 -12.718 1.00 96.25 174 GLU A CA 1
ATOM 1373 C C . GLU A 1 174 ? 15.141 -1.814 -13.700 1.00 96.25 174 GLU A C 1
ATOM 1375 O O . GLU A 1 174 ? 15.677 -1.953 -14.800 1.00 96.25 174 GLU A O 1
ATOM 1380 N N . LEU A 1 175 ? 14.658 -0.637 -13.297 1.00 96.12 175 LEU A N 1
ATOM 1381 C CA . LEU A 1 175 ? 14.652 0.574 -14.114 1.00 96.12 175 LEU A CA 1
ATOM 1382 C C . LEU A 1 175 ? 15.207 1.751 -13.311 1.00 96.12 175 LEU A C 1
ATOM 1384 O O . LEU A 1 175 ? 14.765 2.015 -12.196 1.00 96.12 175 LEU A O 1
ATOM 1388 N N . LEU A 1 176 ? 16.148 2.490 -13.904 1.00 96.44 176 LEU A N 1
ATOM 1389 C CA . LEU A 1 176 ? 16.746 3.679 -13.279 1.00 96.44 176 LEU A CA 1
ATOM 1390 C C . LEU A 1 176 ? 15.923 4.953 -13.507 1.00 96.44 176 LEU A C 1
ATOM 1392 O O . LEU A 1 176 ? 15.946 5.864 -12.685 1.00 96.44 176 LEU A O 1
ATOM 1396 N N . ASN A 1 177 ? 15.201 5.020 -14.626 1.00 96.38 177 ASN A N 1
ATOM 1397 C CA . ASN A 1 177 ? 14.422 6.184 -15.040 1.00 96.38 177 ASN A CA 1
ATOM 1398 C C . ASN A 1 177 ? 12.955 5.804 -15.229 1.00 96.38 177 ASN A C 1
ATOM 1400 O O . ASN A 1 177 ? 12.652 4.659 -15.569 1.00 96.38 177 ASN A O 1
ATOM 1404 N N . ALA A 1 178 ? 12.062 6.782 -15.057 1.00 94.44 178 ALA A N 1
ATOM 1405 C CA . ALA A 1 178 ? 10.636 6.611 -15.311 1.00 94.44 178 ALA A CA 1
ATOM 1406 C C . ALA A 1 178 ? 10.392 6.063 -16.725 1.00 94.44 178 ALA A C 1
ATOM 1408 O O . ALA A 1 178 ? 10.960 6.555 -17.702 1.00 94.44 178 ALA A O 1
ATOM 1409 N N . LYS A 1 179 ? 9.524 5.056 -16.819 1.00 93.88 179 LYS A N 1
ATOM 1410 C CA . LYS A 1 179 ? 9.160 4.395 -18.069 1.00 93.88 179 LYS A CA 1
ATOM 1411 C C . LYS A 1 179 ? 7.670 4.077 -18.033 1.00 93.88 179 LYS A C 1
ATOM 1413 O O . LYS A 1 179 ? 7.247 3.093 -17.440 1.00 93.88 179 LYS A O 1
ATOM 1418 N N . TYR A 1 180 ? 6.878 4.945 -18.649 1.00 91.50 180 TYR A N 1
ATOM 1419 C CA . TYR A 1 180 ? 5.418 4.922 -18.552 1.00 91.50 180 TYR A CA 1
ATOM 1420 C C . TYR A 1 180 ? 4.770 3.664 -19.151 1.00 91.50 180 TYR A C 1
ATOM 1422 O O . TYR A 1 180 ? 3.643 3.361 -18.808 1.00 91.50 180 TYR A O 1
ATOM 1430 N N . ASP A 1 181 ? 5.468 2.920 -20.003 1.00 92.44 181 ASP A N 1
ATOM 1431 C CA . ASP A 1 181 ? 5.022 1.665 -20.618 1.00 92.44 181 ASP A CA 1
ATOM 1432 C C . ASP A 1 181 ? 5.692 0.424 -19.992 1.00 92.44 181 ASP A C 1
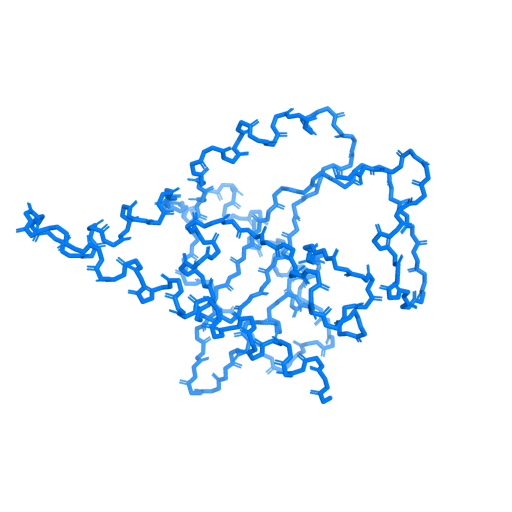ATOM 1434 O O . ASP A 1 181 ? 5.788 -0.626 -20.629 1.00 92.44 181 ASP A O 1
ATOM 1438 N N . ALA A 1 182 ? 6.218 0.537 -18.764 1.00 93.62 182 ALA A N 1
ATOM 1439 C CA . ALA A 1 182 ? 6.912 -0.558 -18.077 1.00 93.62 182 ALA A CA 1
ATOM 1440 C C . ALA A 1 182 ? 5.992 -1.710 -17.631 1.00 93.62 182 ALA A C 1
ATOM 1442 O O . ALA A 1 182 ? 6.494 -2.779 -17.288 1.00 93.62 182 ALA A O 1
ATOM 1443 N N . ASP A 1 183 ? 4.673 -1.529 -17.703 1.00 90.75 183 ASP A N 1
ATOM 1444 C CA . ASP A 1 183 ? 3.670 -2.592 -17.589 1.00 90.75 183 ASP A CA 1
ATOM 1445 C C . ASP A 1 183 ? 3.707 -3.573 -18.781 1.00 90.75 183 ASP A C 1
ATOM 1447 O O . ASP A 1 183 ? 3.279 -4.726 -18.663 1.00 90.75 183 ASP A O 1
ATOM 1451 N N . ASN A 1 184 ? 4.338 -3.189 -19.899 1.00 92.50 184 ASN A N 1
ATOM 1452 C CA . ASN A 1 184 ? 4.754 -4.114 -20.955 1.00 92.50 184 ASN A CA 1
ATOM 1453 C C . ASN A 1 184 ? 6.007 -4.894 -20.534 1.00 92.50 184 ASN A C 1
ATOM 1455 O O . ASN A 1 184 ? 7.124 -4.649 -21.000 1.00 92.50 184 ASN A O 1
ATOM 1459 N N . LEU A 1 185 ? 5.806 -5.844 -19.622 1.00 92.00 185 LEU A N 1
ATOM 1460 C CA . LEU A 1 185 ? 6.888 -6.612 -19.018 1.00 92.00 185 LEU A CA 1
ATOM 1461 C C . LEU A 1 185 ? 7.699 -7.431 -20.046 1.00 92.00 185 LEU A C 1
ATOM 1463 O O . LEU A 1 185 ? 7.109 -8.069 -20.927 1.00 92.00 185 LEU A O 1
ATOM 1467 N N . PRO A 1 186 ? 9.040 -7.490 -19.902 1.00 92.25 186 PRO A N 1
ATOM 1468 C CA . PRO A 1 186 ? 9.884 -8.415 -20.651 1.00 92.25 186 PRO A CA 1
ATOM 1469 C C . PRO A 1 186 ? 9.452 -9.879 -20.487 1.00 92.25 186 PRO A C 1
ATOM 1471 O O . PRO A 1 186 ? 8.876 -10.274 -19.471 1.00 92.25 186 PRO A O 1
ATOM 1474 N N . LYS A 1 187 ? 9.782 -10.714 -21.479 1.00 91.25 187 LYS A N 1
ATOM 1475 C CA . LYS A 1 187 ? 9.462 -12.148 -21.456 1.00 91.25 187 LYS A CA 1
ATOM 1476 C C . LYS A 1 187 ? 10.042 -12.816 -20.201 1.00 91.25 187 LYS A C 1
ATOM 1478 O O . LYS A 1 187 ? 11.222 -12.657 -19.910 1.00 91.25 187 LYS A O 1
ATOM 1483 N N . GLY A 1 188 ? 9.214 -13.597 -19.507 1.00 86.94 188 GLY A N 1
ATOM 1484 C CA . GLY A 1 188 ? 9.605 -14.364 -18.318 1.00 86.94 188 GLY A CA 1
ATOM 1485 C C . GLY A 1 188 ? 9.394 -13.647 -16.981 1.00 86.94 188 GLY A C 1
ATOM 1486 O O . GLY A 1 188 ? 9.485 -14.300 -15.946 1.00 86.94 188 GLY A O 1
ATOM 1487 N N . LYS A 1 189 ? 9.064 -12.349 -16.981 1.00 89.25 189 LYS A N 1
ATOM 1488 C CA . LYS A 1 189 ? 8.713 -11.609 -15.758 1.00 89.25 189 LYS A CA 1
ATOM 1489 C C . LYS A 1 189 ? 7.279 -11.938 -15.316 1.00 89.25 189 LYS A C 1
ATOM 1491 O O . LYS A 1 189 ? 6.408 -12.178 -16.156 1.00 89.25 189 LYS A O 1
ATOM 1496 N N . LEU A 1 190 ? 7.053 -11.967 -14.002 1.00 84.19 190 LEU A N 1
ATOM 1497 C CA . LEU A 1 190 ? 5.765 -12.314 -13.394 1.00 84.19 190 LEU A CA 1
ATOM 1498 C C . LEU A 1 190 ? 4.706 -11.236 -13.689 1.00 84.19 190 LEU A C 1
ATOM 1500 O O . LEU A 1 190 ? 5.010 -10.051 -13.590 1.00 84.19 190 LEU A O 1
ATOM 1504 N N . ARG A 1 191 ? 3.481 -11.653 -14.037 1.00 73.56 191 ARG A N 1
ATOM 1505 C CA . ARG A 1 191 ? 2.298 -10.794 -14.221 1.00 73.56 191 ARG A CA 1
ATOM 1506 C C . ARG A 1 191 ? 1.251 -11.060 -13.150 1.00 73.56 191 ARG A C 1
ATOM 1508 O O . ARG A 1 191 ? 1.058 -12.252 -12.815 1.00 73.56 191 ARG A O 1
#

Foldseek 3Di:
DQLVVLLVVLLVVLLVVLVVLLVPDDPDDPDSVVSSVVLLQKDWAWDDCPDPVVVVVVVLQVVQADPVLPPDDDDCPTDIDMDHPCVCVVCVVLPPFPDKDWWKAWAEPSNVSVCSNPNDDWDDPPRDLVSPQQATDGDTHSRNSVRVVNHVADPVRNDTDMDTDTDRQHDDDDDPGGDSPNVPDDPPGDD